Protein 7NAM (pdb70)

Solvent-accessible surface area: 14490 Å² total; per-residue (Å²): 115,39,10,76,0,0,2,0,3,2,114,6,0,51,30,4,51,5,80,83,8,191,112,142,13,86,98,31,3,34,76,10,95,6,0,0,0,0,9,4,0,59,84,81,5,13,0,0,0,0,0,4,54,69,71,3,0,28,57,3,69,51,120,128,144,130,69,76,63,69,88,18,5,70,50,2,86,22,0,7,5,4,3,1,0,36,16,4,77,11,0,0,0,0,1,14,108,54,49,85,0,5,0,0,34,15,86,12,44,57,85,49,17,14,16,143,112,137,14,53,36,0,3,17,14,12,5,10,3,70,47,2,43,0,0,0,0,2,23,12,162,94,25,13,0,3,49,0,0,0,24,24,40,65,60,133,83,26,10,99,71,106,16,109,41,0,2,0,12,8,3,3,48,158,82,88,34,0,1,0,0,0,3,99,68,44,10,0,13,19,0,47,29,72,11,74,91,62,79,57,6,13,170,29,110,8,70,7,0,6,6,7,1,5,13,85,70,50,0,4,2,0,0,11,57,56,61,0,0,18,1,1,42,7,103,81,12,120,54,94,126,87,8,25,48,136,8,46,11,1,0,25,1,40,1,18,14,75,135,28,6,58,153,38,118,37,44,5,42,183,100,60,6,40,10,59,39,0,1,0,1,4,24,102,165,80,78,39,70,5,9,3,26,77,81,54,134,66,88,188,94,25,72,53,6,126,158,108,35,53,6,3,48,6,64,124,58,7,74,17,202,128,70,99,61,10,68,109,86,14,82,25,18,152,77,21,20,11,74

Secondary structure (DSSP, 8-state):
---EEEEE-EEEEEEEETTSTTSPPEEEEEEEEEEEEEEEEGGGTEEEEEETTTTEEEEEETTSSS---EEEEE--S---EEEEETTTTEEEEEETTTTEEEEEETTS-S-EEEE-SS-SSEEEEEEETTTTEEEEEE-SSS-EEEEEETTS-S-EEEE-SS-S-EEEEEEETTTTEEEEEETTTTEEEEE-TTS-S-EEEE-S----EEEEEEETTEEEEEETTTTEEEEEETTT--S-EEEE---SS---EEEE-GGGS-----TTTTTGGG-SSEEEE-SSTTSEEEE-STTPPBPTTSS-B--/----SSSSTTTB-SSGGGSSTT--B-TTSBB-

Organism: Homo sapiens (NCBI:txid9606)

Foldseek 3Di:
DAFWKWFDQQQFIWTAGLVPQADDTDTLDGRGHGWFEWDAQVVQQKIWTDRQVQQFIWMFRRVDPDTDTGTQGHPQNGFQYWDAPNQLQKIWTAGQPQFFIWMDHVSNPQIATQDRPPAHAKHYKEDDQVQQKIKTWGQPPQTFIWMAGQNNHDIDTQDRPPAHAFAEWYADNVVQKIWTAGQVQAFIWIAHPSNPPIDTAGRHDQNGWHYWEDDDQKIWTAGQVQQFIWMAGNHRRPPIDTSHGPRNGIHYMYRDDVVSVDDDHRLCHPCNVLAPGRWGAGNDPVRTFHDGHYPWDDDPVRHYTDD/DQPDPDPPQLFFADAQVSHDPPWGQDPVRTID

InterPro domains:
  IPR000033 LDLR class B repeat [PF00058] (108-147)
  IPR000033 LDLR class B repeat [PF00058] (150-191)
  IPR000033 LDLR class B repeat [PF00058] (194-233)
  IPR000033 LDLR class B repeat [PF00058] (372-412)
  IPR000033 LDLR class B repeat [PF00058] (416-455)
  IPR000033 LDLR class B repeat [PF00058] (458-499)
  IPR000033 LDLR class B repeat [PF00058] (674-714)
  IPR000033 LDLR class B repeat [PF00058] (718-757)
  IPR000033 LDLR class B repeat [PF00058] (760-800)
  IPR000033 LDLR class B repeat [PF00058] (1069-1110)
  IPR000033 LDLR class B repeat [PF00058] (1114-1153)
  IPR000033 LDLR class B repeat [PS51120] (63-106)
  IPR000033 LDLR class B repeat [PS51120] (107-149)
  IPR000033 LDLR class B repeat [PS51120] (150-193)
  IPR000033 LDLR class B repeat [PS51120] (194-236)
  IPR000033 LDLR class B repeat [PS51120] (372-414)
  IPR000033 LDLR class B repeat [PS51120] (415-457)
  IPR000033 LDLR class B repeat [PS51120] (458-501)
  IPR000033 LDLR class B repeat [PS51120] (502-544)
  IPR000033 LDLR class B repeat [PS51120] (674-716)

Radius of gyration: 19.15 Å; Cα contacts (8 Å, |Δi|>4): 993; chains: 2; bounding box: 57×47×42 Å

GO terms:
  GO:0060070 canonical Wnt signaling pathway (P, IGI)
  GO:1990851 Wnt-Frizzled-LRP5/6 complex (C, IDA)
  GO:1990909 Wnt signalosome (C, IDA)
  GO:0016055 Wnt signaling pathway (P, IDA)
  GO:0060070 canonical Wnt signaling pathway (P, IDA)
  GO:0017147 Wnt-protein binding (F, TAS)
  GO:1990851 Wnt-Frizzled-LRP5/6 complex (C, TAS)
  GO:0060070 canonical Wnt signaling pathway (P, TAS)
  GO:1904948 midbrain dopaminergic neuron differentiation (P, TAS)
  GO:0005515 protein binding (F, IPI)
  GO:0017147 Wnt-protein binding (F, IPI)
  GO:1990851 Wnt-Frizzled-LRP5/6 complex (C, IPI)
  GO:0072659 protein localization to plasma membrane (P, IPI)
  GO:0005041 low-density lipoprotein particle receptor activity (F, IDA)
  GO:0005886 plasma membrane (C, IDA)
  GO:0042813 Wnt receptor activity (F, IDA)
  GO:0045121 membrane raft (C, EXP)
  GO:0042813 Wnt receptor activity (F, IMP)
  GO:0031901 early endosome membrane (C, TAS)
  GO:0005576 extracellular region (C, TAS)

Structure (mmCIF, N/CA/C/O backbone):
data_7NAM
#
_entry.id   7NAM
#
_cell.length_a   108.890
_cell.length_b   46.940
_cell.length_c   87.790
_cell.angle_alpha   90.000
_cell.angle_beta   124.340
_cell.angle_gamma   90.000
#
_symmetry.space_group_name_H-M   'C 1 2 1'
#
loop_
_entity.id
_entity.type
_entity.pdbx_description
1 polymer 'Low-density lipoprotein receptor-related protein 6'
2 polymer 'Trypsin inhibitor 2'
3 branched alpha-D-mannopyranose-(1-4)-2-acetamido-2-deoxy-beta-D-glucopyranose-(1-4)-[alpha-L-fucopyranose-(1-3)][alpha-L-fucopyranose-(1-6)]2-acetamido-2-deoxy-beta-D-glucopyranose
4 non-polymer 'SODIUM ION'
5 water water
#
loop_
_atom_site.group_PDB
_atom_site.id
_atom_site.type_symbol
_atom_site.label_atom_id
_atom_site.label_alt_id
_atom_site.label_comp_id
_atom_site.label_asym_id
_atom_site.label_entity_id
_atom_site.label_seq_id
_atom_site.pdbx_PDB_ins_code
_atom_site.Cartn_x
_atom_site.Cartn_y
_atom_site.Cartn_z
_atom_site.occupancy
_atom_site.B_iso_or_equiv
_atom_site.auth_seq_id
_atom_site.auth_comp_id
_atom_site.auth_asym_id
_atom_site.auth_atom_id
_atom_site.pdbx_PDB_model_num
ATOM 1 N N . SER A 1 2 ? 8.578 -11.905 1.348 1.00 61.20 19 SER A N 1
ATOM 2 C CA . SER A 1 2 ? 9.893 -12.211 1.912 1.00 55.61 19 SER A CA 1
ATOM 3 C C . SER A 1 2 ? 10.284 -11.262 3.034 1.00 51.64 19 SER A C 1
ATOM 4 O O . SER A 1 2 ? 11.431 -11.253 3.445 1.00 49.84 19 SER A O 1
ATOM 11 N N . ALA A 1 3 ? 9.340 -10.463 3.521 1.00 51.32 20 ALA A N 1
ATOM 12 C CA . ALA A 1 3 ? 9.598 -9.636 4.693 1.00 46.87 20 ALA A CA 1
ATOM 13 C C . ALA A 1 3 ? 9.960 -10.524 5.893 1.00 44.55 20 ALA A C 1
ATOM 14 O O . ALA A 1 3 ? 9.550 -11.684 5.964 1.00 46.46 20 ALA A O 1
ATOM 21 N N . PRO A 1 4 ? 10.726 -9.980 6.838 1.00 39.54 21 PRO A N 1
ATOM 22 C CA . PRO A 1 4 ? 11.254 -10.802 7.930 1.00 37.31 21 PRO A CA 1
ATOM 23 C C . PRO A 1 4 ? 10.404 -10.750 9.196 1.00 37.79 21 PRO A C 1
ATOM 24 O O . PRO A 1 4 ? 9.440 -9.985 9.250 1.00 39.33 21 PRO A O 1
ATOM 35 N N . LEU A 1 5 ? 10.757 -11.556 10.194 1.00 34.86 22 LEU A N 1
ATOM 36 C CA . LEU A 1 5 ? 10.313 -11.301 11.553 1.00 34.47 22 LEU A CA 1
ATOM 37 C C . LEU A 1 5 ? 11.069 -10.077 12.051 1.00 33.19 22 LEU A C 1
ATOM 38 O O . LEU A 1 5 ? 12.235 -9.903 11.710 1.00 32.64 22 LEU A O 1
ATOM 54 N N . LEU A 1 6 ? 10.419 -9.255 12.868 1.00 32.57 23 LEU A N 1
ATOM 55 C CA . LEU A 1 6 ? 11.063 -8.096 13.486 1.00 29.32 23 LEU A CA 1
ATOM 56 C C . LEU A 1 6 ? 11.085 -8.328 14.976 1.00 30.13 23 LEU A C 1
ATOM 57 O O . LEU A 1 6 ? 10.043 -8.580 15.586 1.00 32.30 23 LEU A O 1
ATOM 73 N N . LEU A 1 7 ? 12.287 -8.264 15.536 1.00 28.47 24 LEU A N 1
ATOM 74 C CA . LEU A 1 7 ? 12.540 -8.390 16.976 1.00 28.19 24 LEU A CA 1
ATOM 75 C C . LEU A 1 7 ? 12.663 -7.003 17.590 1.00 26.60 24 LEU A C 1
ATOM 76 O O . LEU A 1 7 ? 13.456 -6.187 17.110 1.00 25.22 24 LEU A O 1
ATOM 92 N N . TYR A 1 8 ? 11.884 -6.703 18.622 1.00 26.47 25 TYR A N 1
ATOM 93 C CA . TYR A 1 8 ? 11.992 -5.370 19.226 1.00 23.57 25 TYR A CA 1
ATOM 94 C C . TYR A 1 8 ? 11.821 -5.359 20.727 1.00 25.34 25 TYR A C 1
ATOM 95 O O . TYR A 1 8 ? 11.095 -6.158 21.310 1.00 25.83 25 TYR A O 1
ATOM 113 N N . ALA A 1 9 ? 12.515 -4.430 21.358 1.00 24.01 26 ALA A N 1
ATOM 114 C CA . ALA A 1 9 ? 12.355 -4.230 22.785 1.00 23.62 26 ALA A CA 1
ATOM 115 C C . ALA A 1 9 ? 11.180 -3.299 23.022 1.00 25.63 26 ALA A C 1
ATOM 116 O O . ALA A 1 9 ? 10.869 -2.438 22.182 1.00 24.25 26 ALA A O 1
ATOM 123 N N . ASN A 1 10 ? 10.540 -3.477 24.176 1.00 26.84 27 ASN A N 1
ATOM 124 C CA . ASN A 1 10 ? 9.266 -2.844 24.475 1.00 25.70 27 ASN A CA 1
ATOM 125 C C . ASN A 1 10 ? 9.164 -2.509 25.966 1.00 24.23 27 ASN A C 1
ATOM 126 O O . ASN A 1 10 ? 8.067 -2.490 26.535 1.00 26.82 27 ASN A O 1
ATOM 137 N N . ARG A 1 11 ? 10.331 -2.251 26.570 1.00 24.82 28 ARG A N 1
ATOM 138 C CA . ARG A 1 11 ? 10.505 -1.946 27.993 1.00 25.54 28 ARG A CA 1
ATOM 139 C C . ARG A 1 11 ? 10.093 -3.089 28.933 1.00 26.54 28 ARG A C 1
ATOM 140 O O . ARG A 1 11 ? 10.923 -3.555 29.720 1.00 26.87 28 ARG A O 1
ATOM 161 N N . ARG A 1 12 ? 8.844 -3.532 28.874 1.00 27.32 29 ARG A N 1
ATOM 162 C CA . ARG A 1 12 ? 8.345 -4.556 29.804 1.00 29.47 29 ARG A CA 1
ATOM 163 C C . ARG A 1 12 ? 8.568 -5.963 29.266 1.00 28.17 29 ARG A C 1
ATOM 164 O O . ARG A 1 12 ? 8.405 -6.945 29.995 1.00 28.76 29 ARG A O 1
ATOM 185 N N . ASP A 1 13 ? 8.917 -6.056 27.984 1.00 27.70 30 ASP A N 1
ATOM 186 C CA . ASP A 1 13 ? 9.140 -7.342 27.337 1.00 29.03 30 ASP A CA 1
ATOM 187 C C . ASP A 1 13 ? 9.888 -7.137 26.024 1.00 26.85 30 ASP A C 1
ATOM 188 O O . ASP A 1 13 ? 10.121 -6.004 25.602 1.00 25.22 30 ASP A O 1
ATOM 197 N N . LEU A 1 14 ? 10.282 -8.250 25.410 1.00 26.90 31 LEU A N 1
ATOM 198 C CA . LEU A 1 14 ? 10.780 -8.263 24.047 1.00 26.92 31 LEU A CA 1
ATOM 199 C C . LEU A 1 14 ? 9.726 -8.967 23.220 1.00 28.60 31 LEU A C 1
ATOM 200 O O . LEU A 1 14 ? 9.076 -9.906 23.709 1.00 30.83 31 LEU A O 1
ATOM 216 N N . ARG A 1 15 ? 9.581 -8.536 21.970 1.00 29.85 32 ARG A N 1
ATOM 217 C CA . ARG A 1 15 ? 8.542 -9.061 21.085 1.00 30.10 32 ARG A CA 1
ATOM 218 C C . ARG A 1 15 ? 9.091 -9.448 19.719 1.00 30.46 32 ARG A C 1
ATOM 219 O O . ARG A 1 15 ? 10.127 -8.931 19.266 1.00 30.64 32 ARG A O 1
ATOM 240 N N . LEU A 1 16 ? 8.350 -10.330 19.053 1.00 32.65 33 LEU A N 1
ATOM 241 C CA . LEU A 1 16 ? 8.593 -10.669 17.663 1.00 33.54 33 LEU A CA 1
ATOM 242 C C . LEU A 1 16 ? 7.307 -10.430 16.897 1.00 35.62 33 LEU A C 1
ATOM 243 O O . LEU A 1 16 ? 6.245 -10.884 17.323 1.00 36.95 33 LEU A O 1
ATOM 259 N N . VAL A 1 17 ? 7.403 -9.699 15.787 1.00 34.81 34 VAL A N 1
ATOM 260 C CA . VAL A 1 17 ? 6.268 -9.523 14.882 1.00 36.43 34 VAL A CA 1
ATOM 261 C C . VAL A 1 17 ? 6.620 -9.905 13.447 1.00 38.42 34 VAL A C 1
ATOM 262 O O . VAL A 1 17 ? 7.731 -9.672 12.976 1.00 38.77 34 VAL A O 1
ATOM 275 N N . ASP A 1 18 ? 5.644 -10.473 12.749 1.00 40.62 35 ASP A N 1
ATOM 276 C CA . ASP A 1 18 ? 5.821 -10.868 11.361 1.00 42.37 35 ASP A CA 1
ATOM 277 C C . ASP A 1 18 ? 5.491 -9.685 10.470 1.00 40.89 35 ASP A C 1
ATOM 278 O O . ASP A 1 18 ? 4.333 -9.275 10.362 1.00 45.35 35 ASP A O 1
ATOM 287 N N . ALA A 1 19 ? 6.509 -9.160 9.806 1.00 39.74 36 ALA A N 1
ATOM 288 C CA . ALA A 1 19 ? 6.344 -7.985 8.952 1.00 42.66 36 ALA A CA 1
ATOM 289 C C . ALA A 1 19 ? 5.392 -8.213 7.771 1.00 46.85 36 ALA A C 1
ATOM 290 O O . ALA A 1 19 ? 4.971 -7.249 7.134 1.00 48.43 36 ALA A O 1
ATOM 297 N N . THR A 1 20 ? 5.056 -9.472 7.480 1.00 49.50 37 THR A N 1
ATOM 298 C CA . THR A 1 20 ? 4.049 -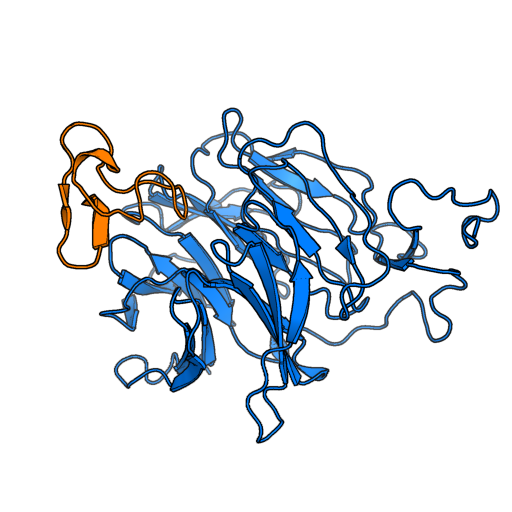9.788 6.458 1.00 54.76 37 THR A CA 1
ATOM 299 C C . THR A 1 20 ? 2.631 -9.858 7.036 1.00 60.20 37 THR A C 1
ATOM 300 O O . THR A 1 20 ? 1.654 -9.795 6.294 1.00 62.80 37 THR A O 1
ATOM 311 N N . ASN A 1 21 ? 2.529 -10.029 8.352 1.00 65.07 38 ASN A N 1
ATOM 312 C CA . ASN A 1 21 ? 1.243 -10.030 9.052 1.00 72.72 38 ASN A CA 1
ATOM 313 C C . ASN A 1 21 ? 1.302 -9.081 10.239 1.00 72.67 38 ASN A C 1
ATOM 314 O O . ASN A 1 21 ? 1.040 -9.474 11.375 1.00 72.54 38 ASN A O 1
ATOM 325 N N . GLY A 1 22 ? 1.653 -7.829 9.963 1.00 72.31 39 GLY A N 1
ATOM 326 C CA . GLY A 1 22 ? 1.908 -6.853 11.008 1.00 71.00 39 GLY A CA 1
ATOM 327 C C . GLY A 1 22 ? 0.683 -6.496 11.830 1.00 71.75 39 GLY A C 1
ATOM 328 O O . GLY A 1 22 ? 0.800 -6.069 12.981 1.00 65.06 39 GLY A O 1
ATOM 332 N N . LYS A 1 23 ? -0.495 -6.665 11.233 1.00 77.89 40 LYS A N 1
ATOM 333 C CA . LYS A 1 23 ? -1.753 -6.401 11.924 1.00 81.73 40 LYS A CA 1
ATOM 334 C C . LYS A 1 23 ? -1.979 -7.379 13.083 1.00 84.12 40 LYS A C 1
ATOM 335 O O . LYS A 1 23 ? -2.632 -7.038 14.070 1.00 85.89 40 LYS A O 1
ATOM 354 N N . GLU A 1 24 ? -1.435 -8.589 12.960 1.00 83.49 41 GLU A N 1
ATOM 355 C CA . GLU A 1 24 ? -1.622 -9.631 13.971 1.00 79.59 41 GLU A CA 1
ATOM 356 C C . GLU A 1 24 ? -0.830 -9.333 15.244 1.00 70.91 41 GLU A C 1
ATOM 357 O O . GLU A 1 24 ? 0.010 -8.432 15.269 1.00 65.78 41 GLU A O 1
ATOM 369 N N . ASN A 1 25 ? -1.099 -10.103 16.295 1.00 68.10 42 ASN A N 1
ATOM 370 C CA . ASN A 1 25 ? -0.469 -9.885 17.595 1.00 65.37 42 ASN A CA 1
ATOM 371 C C . ASN A 1 25 ? 0.996 -10.319 17.612 1.00 58.12 42 ASN A C 1
ATOM 372 O O . ASN A 1 25 ? 1.356 -11.380 17.091 1.00 58.54 42 ASN A O 1
ATOM 383 N N . ALA A 1 26 ? 1.838 -9.483 18.213 1.00 49.66 43 ALA A N 1
ATOM 384 C CA . ALA A 1 26 ? 3.238 -9.805 18.380 1.00 48.32 43 ALA A CA 1
ATOM 385 C C . ALA A 1 26 ? 3.388 -10.835 19.497 1.00 49.09 43 ALA A C 1
ATOM 386 O O . ALA A 1 26 ? 2.713 -10.744 20.520 1.00 52.04 43 ALA A O 1
ATOM 393 N N . THR A 1 27 ? 4.271 -11.810 19.303 1.00 46.80 44 THR A N 1
ATOM 394 C CA . THR A 1 27 ? 4.513 -12.827 20.316 1.00 46.07 44 THR A CA 1
ATOM 395 C C . THR A 1 27 ? 5.576 -12.348 21.304 1.00 41.62 44 THR A C 1
ATOM 396 O O . THR A 1 27 ? 6.545 -11.695 20.918 1.00 41.17 44 THR A O 1
ATOM 407 N N . ILE A 1 28 ? 5.387 -12.664 22.580 1.00 37.76 45 ILE A N 1
ATOM 408 C CA . ILE A 1 28 ? 6.367 -12.300 23.598 1.00 35.13 45 ILE A CA 1
ATOM 409 C C . ILE A 1 28 ? 7.501 -13.309 23.636 1.00 36.91 45 ILE A C 1
ATOM 410 O O . ILE A 1 28 ? 7.272 -14.502 23.793 1.00 38.45 45 ILE A O 1
ATOM 426 N N . VAL A 1 29 ? 8.723 -12.805 23.498 1.00 33.55 46 VAL A N 1
ATOM 427 C CA . VAL A 1 29 ? 9.930 -13.614 23.600 1.00 36.67 46 VAL A CA 1
ATOM 428 C C . VAL A 1 29 ? 10.320 -13.825 25.062 1.00 35.27 46 VAL A C 1
ATOM 429 O O . VAL A 1 29 ? 10.494 -14.968 25.505 1.00 37.92 46 VAL A O 1
ATOM 442 N N . VAL A 1 30 ? 10.487 -12.728 25.798 1.00 33.96 47 VAL A N 1
ATOM 443 C CA . VAL A 1 30 ? 10.635 -12.799 27.248 1.00 35.05 47 VAL A CA 1
ATOM 444 C C . VAL A 1 30 ? 9.862 -11.654 27.891 1.00 31.30 47 VAL A C 1
ATOM 445 O O . VAL A 1 30 ? 9.767 -10.575 27.317 1.00 30.72 47 VAL A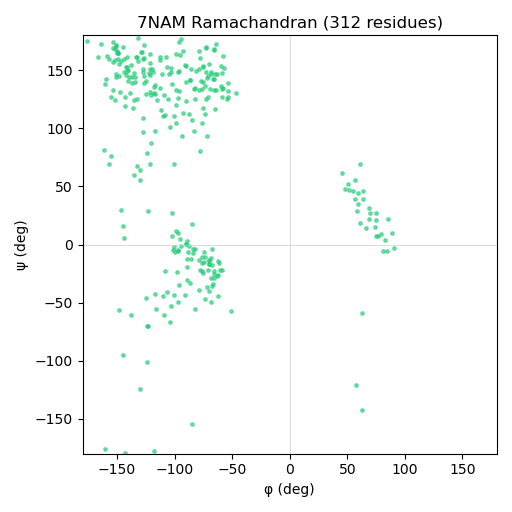 O 1
ATOM 458 N N . GLY A 1 31 ? 9.271 -11.925 29.060 1.00 30.96 48 GLY A N 1
ATOM 459 C CA . GLY A 1 31 ? 8.520 -10.923 29.804 1.00 29.79 48 GLY A CA 1
ATOM 460 C C . GLY A 1 31 ? 9.079 -10.600 31.176 1.00 33.04 48 GLY A C 1
ATOM 461 O O . GLY A 1 31 ? 10.105 -11.132 31.571 1.00 34.19 48 GLY A O 1
ATOM 465 N N . GLY A 1 32 ? 8.390 -9.723 31.899 1.00 35.59 49 GLY A N 1
ATOM 466 C CA . GLY A 1 32 ? 8.768 -9.375 33.255 1.00 37.31 49 GLY A CA 1
ATOM 467 C C . GLY A 1 32 ? 9.978 -8.473 33.334 1.00 35.69 49 GLY A C 1
ATOM 468 O O . GLY A 1 32 ? 10.695 -8.498 34.335 1.00 35.17 49 GLY A O 1
ATOM 472 N N . LEU A 1 33 ? 10.197 -7.676 32.286 1.00 33.34 50 LEU A N 1
ATOM 473 C CA . LEU A 1 33 ? 11.314 -6.743 32.224 1.00 31.94 50 LEU A CA 1
ATOM 474 C C . LEU A 1 33 ? 10.867 -5.366 32.738 1.00 29.13 50 LEU A C 1
ATOM 475 O O . LEU A 1 33 ? 9.674 -5.127 32.888 1.00 30.50 50 LEU A O 1
ATOM 491 N N . GLU A 1 34 ? 11.815 -4.468 33.013 1.00 27.22 51 GLU A N 1
ATOM 492 C CA . GLU A 1 34 ? 11.454 -3.148 33.527 1.00 27.64 51 GLU A CA 1
ATOM 493 C C . GLU A 1 34 ? 11.576 -2.089 32.453 1.00 25.25 51 GLU A C 1
ATOM 494 O O . GLU A 1 34 ? 10.558 -1.526 32.035 1.00 27.55 51 GLU A O 1
ATOM 506 N N . ASP A 1 35 ? 12.797 -1.826 31.999 1.00 24.33 52 ASP A N 1
ATOM 507 C CA . ASP A 1 35 ? 13.006 -0.896 30.889 1.00 25.62 52 ASP A CA 1
ATOM 508 C C . ASP A 1 35 ? 14.001 -1.454 29.867 1.00 22.25 52 ASP A C 1
ATOM 509 O O . ASP A 1 35 ? 15.049 -0.873 29.588 1.00 21.89 52 ASP A O 1
ATOM 518 N N . ALA A 1 36 ? 13.640 -2.603 29.310 1.00 21.81 53 ALA A N 1
ATOM 519 C CA . ALA A 1 36 ? 14.326 -3.161 28.162 1.00 21.10 53 ALA A CA 1
ATOM 520 C C . ALA A 1 36 ? 14.376 -2.139 27.032 1.00 19.61 53 ALA A C 1
ATOM 521 O O . ALA A 1 36 ? 13.329 -1.640 26.578 1.00 23.82 53 ALA A O 1
ATOM 528 N N . ALA A 1 37 ? 15.575 -1.861 26.560 1.00 21.06 54 ALA A N 1
ATOM 529 C CA . ALA A 1 37 ? 15.824 -0.788 25.604 1.00 22.33 54 ALA A CA 1
ATOM 530 C C . ALA A 1 37 ? 16.523 -1.314 24.332 1.00 24.36 54 ALA A C 1
ATOM 531 O O . ALA A 1 37 ? 15.926 -1.322 23.228 1.00 24.82 54 ALA A O 1
ATOM 538 N N . ALA A 1 38 ? 17.785 -1.705 24.483 1.00 21.29 55 ALA A N 1
ATOM 539 C CA . ALA A 1 38 ? 18.604 -2.270 23.404 1.00 21.28 55 ALA A CA 1
ATOM 540 C C . ALA A 1 38 ? 18.291 -3.745 23.225 1.00 23.03 55 ALA A C 1
ATOM 541 O O . ALA A 1 38 ? 17.919 -4.430 24.188 1.00 20.73 55 ALA A O 1
ATOM 548 N N . VAL A 1 39 ? 18.426 -4.240 21.991 1.00 22.00 56 VAL A N 1
ATOM 549 C CA . VAL A 1 39 ? 18.238 -5.658 21.718 1.00 19.82 56 VAL A CA 1
ATOM 550 C C . VAL A 1 39 ? 19.103 -6.056 20.531 1.00 20.06 56 VAL A C 1
ATOM 551 O O . VAL A 1 39 ? 19.318 -5.264 19.601 1.00 21.09 56 VAL A O 1
ATOM 564 N N . ASP A 1 40 ? 19.598 -7.295 20.556 1.00 22.01 57 ASP A N 1
ATOM 565 C CA . ASP A 1 40 ? 20.294 -7.850 19.403 1.00 20.81 57 ASP A CA 1
ATOM 566 C C . ASP A 1 40 ? 20.291 -9.356 19.565 1.00 22.16 57 ASP A C 1
ATOM 567 O O . ASP A 1 40 ? 19.659 -9.878 20.489 1.00 22.48 57 ASP A O 1
ATOM 576 N N . PHE A 1 41 ? 20.946 -10.061 18.656 1.00 23.09 58 PHE A N 1
ATOM 577 C CA . PHE A 1 41 ? 20.899 -11.511 18.665 1.00 23.65 58 PHE A CA 1
ATOM 578 C C . PHE A 1 41 ? 22.184 -12.113 18.109 1.00 24.14 58 PHE A C 1
ATOM 579 O O . PHE A 1 41 ? 22.97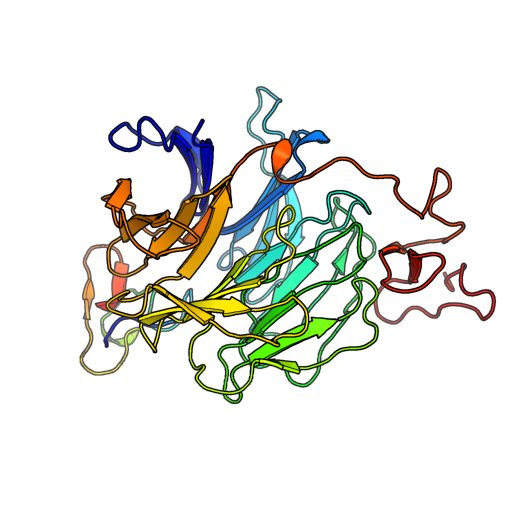7 -11.423 17.478 1.00 24.58 58 PHE A O 1
ATOM 596 N N . VAL A 1 42 ? 22.378 -13.409 18.356 1.00 25.75 59 VAL A N 1
ATOM 597 C CA . VAL A 1 42 ? 23.375 -14.202 17.645 1.00 25.01 59 VAL A CA 1
ATOM 598 C C . VAL A 1 42 ? 22.631 -15.396 17.110 1.00 26.32 59 VAL A C 1
ATOM 599 O O . VAL A 1 42 ? 22.411 -16.385 17.818 1.00 26.63 59 VAL A O 1
ATOM 612 N N . PHE A 1 43 ? 22.223 -15.308 15.847 1.00 26.23 60 PHE A N 1
ATOM 613 C CA . PHE A 1 43 ? 21.243 -16.252 15.357 1.00 26.45 60 PHE A CA 1
ATOM 614 C C . PHE A 1 43 ? 21.741 -17.695 15.393 1.00 29.29 60 PHE A C 1
ATOM 615 O O . PHE A 1 43 ? 21.009 -18.595 15.816 1.00 32.15 60 PHE A O 1
ATOM 632 N N . SER A 1 44 ? 22.982 -17.921 14.964 1.00 32.40 61 SER A N 1
ATOM 633 C CA . SER A 1 44 ? 23.525 -19.275 14.867 1.00 34.18 61 SER A CA 1
ATOM 634 C C . SER A 1 44 ? 23.777 -19.906 16.232 1.00 34.49 61 SER A C 1
ATOM 635 O O . SER A 1 44 ? 23.930 -21.119 16.314 1.00 35.54 61 SER A O 1
ATOM 643 N N . HIS A 1 45 ? 23.818 -19.082 17.285 1.00 31.83 62 HIS A N 1
ATOM 644 C CA . HIS A 1 45 ? 23.978 -19.569 18.669 1.00 34.30 62 HIS A CA 1
ATOM 645 C C . HIS A 1 45 ? 22.635 -19.682 19.382 1.00 31.94 62 HIS A C 1
ATOM 646 O O . HIS A 1 45 ? 22.558 -20.136 20.543 1.00 31.13 62 HIS A O 1
ATOM 660 N N . GLY A 1 46 ? 21.578 -19.247 18.703 1.00 30.94 63 GLY A N 1
ATOM 661 C CA . GLY A 1 46 ? 20.256 -19.239 19.294 1.00 28.92 63 GLY A CA 1
ATOM 662 C C . GLY A 1 46 ? 20.149 -18.313 20.495 1.00 28.74 63 GLY A C 1
ATOM 663 O O . GLY A 1 46 ? 19.486 -18.646 21.467 1.00 28.96 63 GLY A O 1
ATOM 667 N N . LEU A 1 47 ? 20.793 -17.155 20.420 1.00 25.61 64 LEU A N 1
ATOM 668 C CA . LEU A 1 47 ? 20.792 -16.199 21.521 1.00 24.23 64 LEU A CA 1
ATOM 669 C C . LEU A 1 47 ? 20.141 -14.868 21.167 1.00 26.30 64 LEU A C 1
ATOM 670 O O . LEU A 1 47 ? 20.346 -14.355 20.057 1.00 27.48 64 LEU A O 1
ATOM 686 N N . ILE A 1 48 ? 19.332 -14.345 22.095 1.00 27.45 65 ILE A N 1
ATOM 687 C CA . ILE A 1 48 ? 18.865 -12.952 22.063 1.00 24.27 65 ILE A CA 1
ATOM 688 C C . ILE A 1 48 ? 19.389 -12.227 23.300 1.00 25.57 65 ILE A C 1
ATOM 689 O O . ILE A 1 48 ? 19.271 -12.752 24.411 1.00 26.25 65 ILE A O 1
ATOM 705 N N . TYR A 1 49 ? 20.000 -11.070 23.068 1.00 22.84 66 TYR A N 1
ATOM 706 C CA . TYR A 1 49 ? 20.508 -10.177 24.115 1.00 22.66 66 TYR A CA 1
ATOM 707 C C . TYR A 1 49 ? 19.628 -8.924 24.285 1.00 23.26 66 TYR A C 1
ATOM 708 O O . TYR A 1 49 ? 18.995 -8.452 23.325 1.00 23.43 66 TYR A O 1
ATOM 726 N N . TRP A 1 50 ? 19.602 -8.329 25.476 1.00 24.18 67 TRP A N 1
ATOM 727 C CA . TRP A 1 50 ? 18.916 -7.042 25.629 1.00 23.03 67 TRP A CA 1
ATOM 728 C C . TRP A 1 50 ? 19.517 -6.280 26.766 1.00 22.14 67 TRP A C 1
ATOM 729 O O . TRP A 1 50 ? 20.131 -6.899 27.659 1.00 22.33 67 TRP A O 1
ATOM 750 N N . SER A 1 51 ? 19.348 -4.963 26.725 1.00 19.95 68 SER A N 1
ATOM 751 C CA . SER A 1 51 ? 19.713 -4.138 27.877 1.00 19.90 68 SER A CA 1
ATOM 752 C C . SER A 1 51 ? 18.428 -3.759 28.595 1.00 21.02 68 SER A C 1
ATOM 753 O O . SER A 1 51 ? 17.355 -3.618 27.996 1.00 21.75 68 SER A O 1
ATOM 761 N N . ASP A 1 52 ? 18.543 -3.605 29.900 1.00 20.48 69 ASP A N 1
ATOM 762 C CA . ASP A 1 52 ? 17.447 -3.105 30.708 1.00 20.98 69 ASP A CA 1
ATOM 763 C C . ASP A 1 52 ? 18.032 -1.954 31.495 1.00 22.92 69 ASP A C 1
ATOM 764 O O . ASP A 1 52 ? 18.849 -2.180 32.377 1.00 20.77 69 ASP A O 1
ATOM 773 N N . VAL A 1 53 ? 17.659 -0.717 31.169 1.00 21.30 70 VAL A N 1
ATOM 774 C CA . VAL A 1 53 ? 18.373 0.413 31.746 1.00 20.93 70 VAL A CA 1
ATOM 775 C C . VAL A 1 53 ? 17.983 0.672 33.198 1.00 23.28 70 VAL A C 1
ATOM 776 O O . VAL A 1 53 ? 18.745 1.322 33.926 1.00 27.15 70 VAL A O 1
ATOM 789 N N . SER A 1 54 ? 16.877 0.101 33.650 1.00 22.29 71 SER A N 1
ATOM 790 C CA . SER A 1 54 ? 16.434 0.234 35.048 1.00 24.42 71 SER A CA 1
ATOM 791 C C . SER A 1 54 ? 17.084 -0.838 35.914 1.00 25.78 71 SER A C 1
ATOM 792 O O . SER A 1 54 ? 17.413 -0.577 37.090 1.00 25.46 71 SER A O 1
ATOM 800 N N . GLU A 1 55 ? 17.325 -2.012 35.333 1.00 23.05 72 GLU A N 1
ATOM 801 C CA . GLU A 1 55 ? 18.014 -3.103 36.056 1.00 23.10 72 GLU A CA 1
ATOM 802 C C . GLU A 1 55 ? 19.520 -3.009 35.850 1.00 23.84 72 GLU A C 1
ATOM 803 O O . GLU A 1 55 ? 20.288 -3.808 36.409 1.00 22.54 72 GLU A O 1
ATOM 815 N N . GLU A 1 56 ? 19.945 -2.000 35.086 1.00 21.96 73 GLU A N 1
ATOM 816 C CA . GLU A 1 56 ? 21.355 -1.667 34.904 1.00 21.46 73 GLU A CA 1
ATOM 817 C C . GLU A 1 56 ? 22.137 -2.891 34.416 1.00 21.48 73 GLU A C 1
ATOM 818 O O . GLU A 1 56 ? 23.220 -3.197 34.914 1.00 21.61 73 GLU A O 1
ATOM 830 N N . ALA A 1 57 ? 21.580 -3.596 33.427 1.00 21.00 74 ALA A N 1
ATOM 831 C CA . ALA A 1 57 ? 22.170 -4.860 33.003 1.00 20.49 74 ALA A CA 1
ATOM 832 C C . ALA A 1 57 ? 21.955 -5.150 31.544 1.00 21.40 74 ALA A C 1
ATOM 833 O O . ALA A 1 57 ? 21.073 -4.560 30.912 1.00 20.98 74 ALA A O 1
ATOM 840 N N . ILE A 1 58 ? 22.797 -6.027 31.020 1.00 20.33 75 ILE A N 1
ATOM 841 C CA . ILE A 1 58 ? 22.550 -6.718 29.762 1.00 20.67 75 ILE A CA 1
ATOM 842 C C . ILE A 1 58 ? 22.345 -8.186 30.099 1.00 21.16 75 ILE A C 1
ATOM 843 O O . ILE A 1 58 ? 23.111 -8.778 30.885 1.00 22.16 75 ILE A O 1
ATOM 859 N N . LYS A 1 59 ? 21.308 -8.765 29.492 1.00 21.06 76 LYS A N 1
ATOM 860 C CA . LYS A 1 59 ? 20.913 -10.146 29.751 1.00 21.08 76 LYS A CA 1
ATOM 861 C C . LYS A 1 59 ? 20.760 -10.893 28.447 1.00 21.09 76 LYS A C 1
ATOM 862 O O . LYS A 1 59 ? 20.721 -10.281 27.381 1.00 24.16 76 LYS A O 1
ATOM 880 N N . ARG A 1 60 ? 20.693 -12.212 28.544 1.00 22.14 77 ARG A N 1
ATOM 881 C CA . ARG A 1 60 ? 20.431 -13.026 27.357 1.00 25.51 77 ARG A CA 1
ATOM 882 C C . ARG A 1 60 ? 19.511 -14.202 27.627 1.00 29.07 77 ARG A C 1
ATOM 883 O O . ARG A 1 60 ? 19.316 -14.637 28.766 1.00 28.77 77 ARG A O 1
ATOM 904 N N . THR A 1 61 ? 18.949 -14.719 26.540 1.00 29.11 78 THR A N 1
ATOM 905 C CA . THR A 1 61 ? 18.060 -15.861 26.577 1.00 29.21 78 THR A CA 1
ATOM 906 C C . THR A 1 61 ? 18.339 -16.753 25.357 1.00 30.22 78 THR A C 1
ATOM 907 O O . THR A 1 61 ? 18.824 -16.269 24.320 1.00 29.03 78 THR A O 1
ATOM 918 N N . GLU A 1 62 ? 18.061 -18.044 25.513 1.00 30.97 79 GLU A N 1
ATOM 919 C CA . GLU A 1 62 ? 18.262 -19.036 24.464 1.00 30.72 79 GLU A CA 1
ATOM 920 C C . GLU A 1 62 ? 16.937 -19.306 23.765 1.00 32.75 79 GLU A C 1
ATOM 921 O O . GLU A 1 62 ? 16.078 -20.004 24.300 1.00 34.30 79 GLU A O 1
ATOM 933 N N . PHE A 1 63 ? 16.768 -18.764 22.563 1.00 30.23 80 PHE A N 1
ATOM 934 C CA . PHE A 1 63 ? 15.439 -18.750 21.952 1.00 33.15 80 PHE A CA 1
ATOM 935 C C . PHE A 1 63 ? 15.073 -20.032 21.215 1.00 36.63 80 PHE A C 1
ATOM 936 O O . PHE A 1 63 ? 13.930 -20.179 20.780 1.00 38.03 80 PHE A O 1
ATOM 953 N N . ASN A 1 64 ? 16.002 -20.981 21.129 1.00 35.95 81 ASN A N 1
ATOM 954 C CA . ASN A 1 64 ? 15.691 -22.288 20.553 1.00 36.67 81 ASN A CA 1
ATOM 955 C C . ASN A 1 64 ? 15.449 -23.340 21.634 1.00 41.08 81 ASN A C 1
ATOM 956 O O . ASN A 1 64 ? 15.156 -24.500 21.328 1.00 43.73 81 ASN A O 1
ATOM 965 N N . LYS A 1 65 ? 15.596 -22.944 22.897 1.00 40.51 82 LYS A N 1
ATOM 966 C CA . LYS A 1 65 ? 15.266 -23.845 24.005 1.00 43.07 82 LYS A CA 1
ATOM 967 C C . LYS A 1 65 ? 13.808 -23.637 24.406 1.00 44.65 82 LYS A C 1
ATOM 968 O O . LYS A 1 65 ? 13.245 -22.555 24.201 1.00 42.97 82 LYS A O 1
ATOM 987 N N . THR A 1 66 ? 13.204 -24.669 24.988 1.00 52.34 83 THR A N 1
ATOM 988 C CA . THR A 1 66 ? 11.839 -24.571 25.490 1.00 56.66 83 THR A CA 1
ATOM 989 C C . THR A 1 66 ? 11.766 -23.644 26.700 1.00 57.89 83 THR A C 1
ATOM 990 O O . THR A 1 66 ? 10.914 -22.755 26.764 1.00 54.93 83 THR A O 1
ATOM 1001 N N . GLU A 1 67 ? 12.658 -23.863 27.662 1.00 63.51 84 GLU A N 1
ATOM 1002 C CA . GLU A 1 67 ? 12.729 -23.013 28.844 1.00 69.06 84 GLU A CA 1
ATOM 1003 C C . GLU A 1 67 ? 13.118 -21.599 28.434 1.00 73.15 84 GLU A C 1
ATOM 1004 O O . GLU A 1 67 ? 14.050 -21.404 27.654 1.00 74.59 84 GLU A O 1
ATOM 1016 N N . SER A 1 68 ? 12.392 -20.619 28.958 1.00 76.09 85 SER A N 1
ATOM 1017 C CA . SER A 1 68 ? 12.590 -19.222 28.597 1.00 77.26 85 SER A CA 1
ATOM 1018 C C . SER A 1 68 ? 13.395 -18.477 29.659 1.00 75.62 85 SER A C 1
ATOM 1019 O O . SER A 1 68 ? 12.871 -17.599 30.343 1.00 77.92 85 SER A O 1
ATOM 1027 N N . VAL A 1 69 ? 14.678 -18.812 29.772 1.00 69.13 86 VAL A N 1
ATOM 1028 C CA . VAL A 1 69 ? 15.514 -18.336 30.873 1.00 59.80 86 VAL A CA 1
ATOM 1029 C C . VAL A 1 69 ? 16.233 -17.008 30.591 1.00 53.45 86 VAL A C 1
ATOM 1030 O O . VAL A 1 69 ? 16.736 -16.787 29.490 1.00 52.62 86 VAL A O 1
ATOM 1043 N N . GLN A 1 70 ? 16.279 -16.144 31.606 1.00 44.37 87 GLN A N 1
ATOM 1044 C CA . GLN A 1 70 ? 16.951 -14.846 31.521 1.00 39.96 87 GLN A CA 1
ATOM 1045 C C . GLN A 1 70 ? 18.221 -14.864 32.357 1.00 39.92 87 GLN A C 1
ATOM 1046 O O . GLN A 1 70 ? 18.149 -14.955 33.579 1.00 44.14 87 GLN A O 1
ATOM 1060 N N . ASN A 1 71 ? 19.377 -14.815 31.699 1.00 33.55 88 ASN A N 1
ATOM 1061 C CA . ASN A 1 71 ? 20.672 -14.852 32.386 1.00 34.03 88 ASN A CA 1
ATOM 1062 C C . ASN A 1 71 ? 21.373 -13.502 32.321 1.00 28.81 88 ASN A C 1
ATOM 1063 O O . ASN A 1 71 ? 21.492 -12.922 31.251 1.00 26.29 88 ASN A O 1
ATOM 1074 N N . VAL A 1 72 ? 21.815 -12.984 33.463 1.00 28.62 89 VAL A N 1
ATOM 1075 C CA . VAL A 1 72 ? 22.567 -11.731 33.492 1.00 27.28 89 VAL A CA 1
ATOM 1076 C C . VAL A 1 72 ? 23.976 -11.934 32.952 1.00 27.05 89 VAL A C 1
ATOM 1077 O O . VAL A 1 72 ? 24.729 -12.789 33.452 1.00 29.97 89 VAL A O 1
ATOM 1090 N N . VAL A 1 73 ? 24.339 -11.136 31.953 1.00 25.57 90 VAL A N 1
ATOM 1091 C CA . VAL A 1 73 ? 25.645 -11.241 31.310 1.00 29.05 90 VAL A CA 1
ATOM 1092 C C . VAL A 1 73 ? 26.609 -10.169 31.831 1.00 26.01 90 VAL A C 1
ATOM 1093 O O . VAL A 1 73 ? 27.785 -10.450 32.139 1.00 26.97 90 VAL A O 1
ATOM 1106 N N . VAL A 1 74 ? 26.068 -8.956 31.949 1.00 23.49 91 VAL A N 1
ATOM 1107 C CA . VAL A 1 74 ? 26.786 -7.757 32.378 1.00 23.11 91 VAL A CA 1
ATOM 1108 C C . VAL A 1 74 ? 25.892 -6.967 33.329 1.00 22.03 91 VAL A C 1
ATOM 1109 O O . VAL A 1 74 ? 24.718 -6.701 33.018 1.00 22.87 91 VAL A O 1
ATOM 1122 N N . SER A 1 75 ? 26.439 -6.586 34.486 1.00 25.22 92 SER A N 1
ATOM 1123 C CA . SER A 1 75 ? 25.693 -5.816 35.468 1.00 25.22 92 SER A CA 1
ATOM 1124 C C . SER A 1 75 ? 26.461 -4.548 35.844 1.00 24.54 92 SER A C 1
ATOM 1125 O O . SER A 1 75 ? 27.597 -4.334 35.403 1.00 27.30 92 SER A O 1
ATOM 1133 N N . GLY A 1 76 ? 25.802 -3.691 36.604 1.00 22.98 93 GLY A N 1
ATOM 1134 C CA . GLY A 1 76 ? 26.366 -2.397 36.966 1.00 24.35 93 GLY A CA 1
ATOM 1135 C C . GLY A 1 76 ? 26.496 -1.391 35.839 1.00 24.37 93 GLY A C 1
ATOM 1136 O O . GLY A 1 76 ? 27.332 -0.498 35.887 1.00 26.53 93 GLY A O 1
ATOM 1140 N N . LEU A 1 77 ? 25.643 -1.498 34.820 1.00 21.94 94 LEU A N 1
ATOM 1141 C CA . LEU A 1 77 ? 25.648 -0.544 33.719 1.00 22.37 94 LEU A CA 1
ATOM 1142 C C . LEU A 1 77 ? 24.666 0.572 33.987 1.00 25.14 94 LEU A C 1
ATOM 1143 O O . LEU A 1 77 ? 23.478 0.333 34.063 1.00 24.77 94 LEU A O 1
ATOM 1159 N N . LEU A 1 78 ? 25.160 1.790 34.179 1.00 24.25 95 LEU A N 1
ATOM 1160 C CA . LEU A 1 78 ? 24.303 2.870 34.647 1.00 22.41 95 LEU A CA 1
ATOM 1161 C C . LEU A 1 78 ? 23.244 3.313 33.632 1.00 22.75 95 LEU A C 1
ATOM 1162 O O . LEU A 1 78 ? 22.118 3.626 34.032 1.00 26.03 95 LEU A O 1
ATOM 1178 N N . SER A 1 79 ? 23.568 3.303 32.336 1.00 23.44 96 SER A N 1
ATOM 1179 C CA . SER A 1 79 ? 22.576 3.610 31.287 1.00 21.91 96 SER A CA 1
ATOM 1180 C C . SER A 1 79 ? 22.973 2.959 29.967 1.00 20.97 96 SER A C 1
ATOM 1181 O O . SER A 1 79 ? 23.478 3.635 29.054 1.00 20.20 96 SER A O 1
ATOM 1189 N N . PRO A 1 80 ? 22.772 1.645 29.851 1.00 21.25 97 PRO A N 1
ATOM 1190 C CA . PRO A 1 80 ? 23.157 0.917 28.633 1.00 20.44 97 PRO A CA 1
ATOM 1191 C C . PRO A 1 80 ? 22.148 1.111 27.477 1.00 21.46 97 PRO A C 1
ATOM 1192 O O . PRO A 1 80 ? 21.295 0.256 27.224 1.00 22.31 97 PRO A O 1
ATOM 1203 N N . ASP A 1 81 ? 22.265 2.242 26.797 1.00 21.02 98 ASP A N 1
ATOM 1204 C CA . ASP A 1 81 ? 21.262 2.657 25.835 1.00 22.05 98 ASP A CA 1
ATOM 1205 C C . ASP A 1 81 ? 21.325 1.880 24.524 1.00 23.22 98 ASP A C 1
ATOM 1206 O O . ASP A 1 81 ? 20.327 1.806 23.823 1.00 24.06 98 ASP A O 1
ATOM 1215 N N . GLY A 1 82 ? 22.483 1.336 24.187 1.00 18.97 99 GLY A N 1
ATOM 1216 C CA . GLY A 1 82 ? 22.667 0.587 22.954 1.00 20.71 99 GLY A CA 1
ATOM 1217 C C . GLY A 1 82 ? 23.561 -0.624 23.129 1.00 20.31 99 GLY A C 1
ATOM 1218 O O . GLY A 1 82 ? 24.477 -0.640 23.969 1.00 21.10 99 GLY A O 1
ATOM 1222 N N . LEU A 1 83 ? 23.304 -1.669 22.335 1.00 19.72 100 LEU A N 1
ATOM 1223 C CA . LEU A 1 83 ? 24.210 -2.801 22.262 1.00 22.13 100 LEU A CA 1
ATOM 1224 C C . LEU A 1 83 ? 24.183 -3.428 20.886 1.00 23.67 100 LEU A C 1
ATOM 1225 O O . LEU A 1 83 ? 23.226 -3.256 20.115 1.00 24.31 100 LEU A O 1
ATOM 1241 N N . ALA A 1 84 ? 25.282 -4.094 20.575 1.00 20.24 101 ALA A N 1
ATOM 1242 C CA . ALA A 1 84 ? 25.429 -4.879 19.341 1.00 20.73 101 ALA A CA 1
ATOM 1243 C C . ALA A 1 84 ? 26.187 -6.177 19.612 1.00 20.39 101 ALA A C 1
ATOM 1244 O O . ALA A 1 84 ? 27.167 -6.193 20.370 1.00 22.22 101 ALA A O 1
ATOM 1251 N N . CYS A 1 85 ? 25.735 -7.257 18.956 1.00 20.11 102 CYS A N 1
ATOM 1252 C CA . CYS A 1 85 ? 26.357 -8.570 19.023 1.00 23.23 102 CYS A CA 1
ATOM 1253 C C . CYS A 1 85 ? 27.250 -8.809 17.823 1.00 24.72 102 CYS A C 1
ATOM 1254 O O . CYS A 1 85 ? 26.797 -8.762 16.654 1.00 24.72 102 CYS A O 1
ATOM 1262 N N . ASP A 1 86 ? 28.526 -9.036 18.103 1.00 22.77 103 ASP A N 1
ATOM 1263 C CA . ASP A 1 86 ? 29.467 -9.443 17.073 1.00 24.35 103 ASP A CA 1
ATOM 1264 C C . ASP A 1 86 ? 29.323 -10.950 16.898 1.00 24.48 103 ASP A C 1
ATOM 1265 O O . ASP A 1 86 ? 29.871 -11.743 17.686 1.00 24.16 103 ASP A O 1
ATOM 1274 N N . TRP A 1 87 ? 28.541 -11.336 15.891 1.00 24.28 104 TRP A N 1
ATOM 1275 C CA . TRP A 1 87 ? 28.233 -12.744 15.623 1.00 24.65 104 TRP A CA 1
ATOM 1276 C C . TRP A 1 87 ? 29.398 -13.518 15.006 1.00 27.10 104 TRP A C 1
ATOM 1277 O O . TRP A 1 87 ? 29.314 -14.734 14.864 1.00 28.70 104 TRP A O 1
ATOM 1298 N N . LEU A 1 88 ? 30.479 -12.825 14.663 1.00 26.49 105 LEU A N 1
ATOM 1299 C CA . LEU A 1 88 ? 31.626 -13.444 14.007 1.00 27.93 105 LEU A CA 1
ATOM 1300 C C . LEU A 1 88 ? 32.756 -13.642 15.014 1.00 29.79 105 LEU A C 1
ATOM 1301 O O . LEU A 1 88 ? 33.216 -14.751 15.187 1.00 31.10 105 LEU A O 1
ATOM 1317 N N . GLY A 1 89 ? 33.155 -12.589 15.722 1.00 26.99 106 GLY A N 1
ATOM 1318 C CA . GLY A 1 89 ? 34.202 -12.723 16.719 1.00 29.74 106 GLY A CA 1
ATOM 1319 C C . GLY A 1 89 ? 33.674 -13.204 18.056 1.00 27.85 106 GLY A C 1
ATOM 1320 O O . GLY A 1 89 ? 34.454 -13.492 18.961 1.00 26.73 106 GLY A O 1
ATOM 1324 N N . GLU A 1 90 ? 32.352 -13.284 18.185 1.00 27.09 107 GLU A N 1
ATOM 1325 C CA . GLU A 1 90 ? 31.677 -13.705 19.418 1.00 27.11 107 GLU A CA 1
ATOM 1326 C C . GLU A 1 90 ? 32.006 -12.750 20.554 1.00 26.42 107 GLU A C 1
ATOM 1327 O O . GLU A 1 90 ? 32.709 -13.085 21.513 1.00 25.56 107 GLU A O 1
ATOM 1339 N N . LYS A 1 91 ? 31.475 -11.547 20.408 1.00 22.86 108 LYS A N 1
ATOM 1340 C CA . LYS A 1 91 ? 31.676 -10.465 21.363 1.00 23.29 108 LYS A CA 1
ATOM 1341 C C . LYS A 1 91 ? 30.407 -9.639 21.559 1.00 23.24 108 LYS A C 1
ATOM 1342 O O . LYS A 1 91 ? 29.527 -9.589 20.684 1.00 21.54 108 LYS A O 1
ATOM 1361 N N A LEU A 1 92 ? 30.334 -8.939 22.687 0.68 22.24 109 LEU A N 1
ATOM 1362 N N B LEU A 1 92 ? 30.300 -9.011 22.730 0.32 22.21 109 LEU A N 1
ATOM 1363 C CA A LEU A 1 92 ? 29.205 -8.092 23.001 0.68 20.57 109 LEU A CA 1
ATOM 1364 C CA B LEU A 1 92 ? 29.252 -8.040 23.002 0.32 20.84 109 LEU A CA 1
ATOM 1365 C C A LEU A 1 92 ? 29.706 -6.650 23.154 0.68 20.05 109 LEU A C 1
ATOM 1366 C C B LEU A 1 92 ? 29.855 -6.660 22.985 0.32 20.33 109 LEU A C 1
ATOM 1367 O O A LEU A 1 92 ? 30.612 -6.405 23.939 0.68 20.06 109 LEU A O 1
ATOM 1368 O O B LEU A 1 92 ? 30.935 -6.461 23.518 0.32 19.78 109 LEU A O 1
ATOM 1399 N N . TYR A 1 93 ? 29.150 -5.719 22.373 1.00 19.62 110 TYR A N 1
ATOM 1400 C CA . TYR A 1 93 ? 29.520 -4.284 22.422 1.00 17.81 110 TYR A CA 1
ATOM 1401 C C . TYR A 1 93 ? 28.349 -3.471 22.973 1.00 18.55 110 TYR A C 1
ATOM 1402 O O . TYR A 1 93 ? 27.183 -3.760 22.655 1.00 20.53 110 TYR A O 1
ATOM 1421 N N . TRP A 1 94 ? 28.618 -2.445 23.764 1.00 18.31 111 TRP A N 1
ATOM 1422 C CA . TRP A 1 94 ? 27.533 -1.589 24.223 1.00 21.65 111 TRP A CA 1
ATOM 1423 C C . TRP A 1 94 ? 27.993 -0.167 24.515 1.00 20.19 111 TRP A C 1
ATOM 1424 O O . TRP A 1 94 ? 29.193 0.084 24.711 1.00 21.55 111 TRP A O 1
ATOM 1445 N N . THR A 1 95 ? 27.024 0.760 24.510 1.00 17.87 112 THR A N 1
ATOM 1446 C CA . THR A 1 95 ? 27.227 2.142 24.860 1.00 20.27 112 THR A CA 1
ATOM 1447 C C . THR A 1 95 ? 26.682 2.365 26.259 1.00 20.14 112 THR A C 1
ATOM 1448 O O . THR A 1 95 ? 25.761 1.687 26.679 1.00 20.66 112 THR A O 1
ATOM 1459 N N . ASP A 1 96 ? 27.238 3.328 26.984 1.00 20.97 113 ASP A N 1
ATOM 1460 C CA . ASP A 1 96 ? 26.662 3.709 28.270 1.00 20.10 113 ASP A CA 1
ATOM 1461 C C . ASP A 1 96 ? 26.674 5.206 28.313 1.00 20.74 113 ASP A C 1
ATOM 1462 O O . ASP A 1 96 ? 27.740 5.825 28.259 1.00 21.50 113 ASP A O 1
ATOM 1471 N N . SER A 1 97 ? 25.490 5.790 28.385 1.00 20.54 114 SER A N 1
ATOM 1472 C CA . SER A 1 97 ? 25.371 7.234 28.254 1.00 21.18 114 SER A CA 1
ATOM 1473 C C . SER A 1 97 ? 25.488 7.967 29.586 1.00 22.31 114 SER A C 1
ATOM 1474 O O . SER A 1 97 ? 25.334 9.184 29.645 1.00 23.09 114 SER A O 1
ATOM 1482 N N . GLU A 1 98 ? 25.750 7.234 30.678 1.00 23.46 115 GLU A N 1
ATOM 1483 C CA . GLU A 1 98 ? 25.965 7.875 31.985 1.00 25.26 115 GLU A CA 1
ATOM 1484 C C . GLU A 1 98 ? 27.445 7.818 32.360 1.00 22.85 115 GLU A C 1
ATOM 1485 O O . GLU A 1 98 ? 27.996 8.810 32.845 1.00 27.47 115 GLU A O 1
ATOM 1497 N N . THR A 1 99 ? 28.103 6.688 32.099 1.00 21.88 116 THR A N 1
ATOM 1498 C CA . THR A 1 99 ? 29.537 6.603 32.321 1.00 25.09 116 THR A CA 1
ATOM 1499 C C . THR A 1 99 ? 30.289 7.063 31.077 1.00 25.99 116 THR A C 1
ATOM 1500 O O . THR A 1 99 ? 31.491 7.215 31.114 1.00 28.78 116 THR A O 1
ATOM 1511 N N . ASN A 1 100 ? 29.562 7.323 29.995 1.00 23.32 117 ASN A N 1
ATOM 1512 C CA . ASN A 1 100 ? 30.163 7.876 28.772 1.00 22.77 117 ASN A CA 1
ATOM 1513 C C . ASN A 1 100 ? 31.279 7.016 28.203 1.00 23.43 117 ASN A C 1
ATOM 1514 O O . ASN A 1 100 ? 32.440 7.463 28.041 1.00 24.42 117 ASN A O 1
ATOM 1525 N N A ARG A 1 101 ? 30.893 5.789 27.861 0.70 23.20 118 ARG A N 1
ATOM 1526 N N B ARG A 1 101 ? 30.943 5.776 27.881 0.30 23.24 118 ARG A N 1
ATOM 1527 C CA A ARG A 1 101 ? 31.823 4.732 27.478 0.70 22.98 118 ARG A CA 1
ATOM 1528 C CA B ARG A 1 101 ? 31.934 4.875 27.326 0.30 23.25 118 ARG A CA 1
ATOM 1529 C C A ARG A 1 101 ? 31.274 3.834 26.377 0.70 21.49 118 ARG A C 1
ATOM 1530 C C B ARG A 1 101 ? 31.322 3.793 26.456 0.30 21.76 118 ARG A C 1
ATOM 1531 O O A ARG A 1 101 ? 30.057 3.727 26.180 0.70 20.77 118 ARG A O 1
ATOM 1532 O O B ARG A 1 101 ? 30.117 3.517 26.502 0.30 21.93 118 ARG A O 1
ATOM 1573 N N . ILE A 1 102 ? 32.186 3.211 25.637 1.00 20.71 119 ILE A N 1
ATOM 1574 C CA . ILE A 1 102 ? 31.854 2.086 24.778 1.00 19.45 119 ILE A CA 1
ATOM 1575 C C . ILE A 1 102 ? 32.754 0.948 25.242 1.00 20.81 119 ILE A C 1
ATOM 1576 O O . ILE A 1 102 ? 33.940 1.152 25.423 1.00 23.66 119 ILE A O 1
ATOM 1592 N N A GLU A 1 103 ? 32.173 -0.234 25.426 0.49 20.48 120 GLU A N 1
ATOM 1593 N N B GLU A 1 103 ? 32.173 -0.233 25.454 0.51 20.37 120 GLU A N 1
ATOM 1594 C CA A GLU A 1 103 ? 32.842 -1.338 26.089 0.49 21.37 120 GLU A CA 1
ATOM 1595 C CA B GLU A 1 103 ? 32.859 -1.351 26.094 0.51 21.38 120 GLU A CA 1
ATOM 1596 C C A GLU A 1 103 ? 32.588 -2.608 25.282 0.49 21.52 120 GLU A C 1
ATOM 1597 C C B GLU A 1 103 ? 32.537 -2.641 25.361 0.51 21.52 120 GLU A C 1
ATOM 1598 O O A GLU A 1 103 ? 31.676 -2.653 24.454 0.49 21.32 120 GLU A O 1
ATOM 1599 O O B GLU A 1 103 ? 31.507 -2.747 24.692 0.51 21.80 120 GLU A O 1
ATOM 1622 N N . VAL A 1 104 ? 33.434 -3.609 25.481 1.00 21.94 121 VAL A N 1
ATOM 1623 C CA . VAL A 1 104 ? 33.268 -4.895 24.830 1.00 20.78 121 VAL A CA 1
ATOM 1624 C C . VAL A 1 104 ? 33.535 -6.001 25.836 1.00 22.18 121 VAL A C 1
ATOM 1625 O O . VAL A 1 104 ? 34.296 -5.818 26.782 1.00 24.00 121 VAL A O 1
ATOM 1639 N N . SER A 1 105 ? 32.916 -7.152 25.605 1.00 19.70 122 SER A N 1
ATOM 1640 C CA . SER A 1 105 ? 33.158 -8.371 26.379 1.00 19.25 122 SER A CA 1
ATOM 1641 C C . SER A 1 105 ? 32.911 -9.590 25.537 1.00 21.53 122 SER A C 1
ATOM 1642 O O . SER A 1 105 ? 32.395 -9.486 24.433 1.00 21.86 122 SER A O 1
ATOM 1650 N N . ASN A 1 106 ? 33.259 -10.758 26.076 1.00 22.28 123 ASN A N 1
ATOM 1651 C CA . ASN A 1 106 ? 32.810 -12.000 25.478 1.00 22.64 123 ASN A CA 1
ATOM 1652 C C . ASN A 1 106 ? 31.287 -12.163 25.573 1.00 21.73 123 ASN A C 1
ATOM 1653 O O . ASN A 1 106 ? 30.616 -11.463 26.334 1.00 22.76 123 ASN A O 1
ATOM 1664 N N . LEU A 1 107 ? 30.751 -13.127 24.836 1.00 24.43 124 LEU A N 1
ATOM 1665 C CA . LEU A 1 107 ? 29.318 -13.347 24.852 1.00 24.70 124 LEU A CA 1
ATOM 1666 C C . LEU A 1 107 ? 28.772 -13.709 26.238 1.00 24.65 124 LEU A C 1
ATOM 1667 O O . LEU A 1 107 ? 27.576 -13.520 26.484 1.00 23.67 124 LEU A O 1
ATOM 1683 N N . ASP A 1 108 ? 29.624 -14.219 27.139 1.00 24.93 125 ASP A N 1
ATOM 1684 C CA . ASP A 1 108 ? 29.169 -14.554 28.505 1.00 25.49 125 ASP A CA 1
ATOM 1685 C C . ASP A 1 108 ? 29.428 -13.425 29.504 1.00 26.38 125 ASP A C 1
ATOM 1686 O O . ASP A 1 108 ? 29.178 -13.561 30.724 1.00 25.88 125 ASP A O 1
ATOM 1695 N N . GLY A 1 109 ? 29.921 -12.307 28.987 1.00 23.91 126 GLY A N 1
ATOM 1696 C CA . GLY A 1 109 ? 30.171 -11.150 29.822 1.00 22.86 126 GLY A CA 1
ATOM 1697 C C . GLY A 1 109 ? 31.562 -11.079 30.420 1.00 23.29 126 GLY A C 1
ATOM 1698 O O . GLY A 1 109 ? 31.899 -10.100 31.093 1.00 25.29 126 GLY A O 1
ATOM 1702 N N . SER A 1 110 ? 32.376 -12.097 30.171 1.00 24.70 127 SER A N 1
ATOM 1703 C CA . SER A 1 110 ? 33.730 -12.144 30.695 1.00 25.86 127 SER A CA 1
ATOM 1704 C C . SER A 1 110 ? 34.710 -11.268 29.909 1.00 24.49 127 SER A C 1
ATOM 1705 O O . SER A 1 110 ? 34.466 -10.871 28.769 1.00 25.01 127 SER A O 1
ATOM 1713 N N . LEU A 1 111 ? 35.822 -10.971 30.569 1.00 24.80 128 LEU A N 1
ATOM 1714 C CA . LEU A 1 111 ? 36.937 -10.234 29.999 1.00 25.37 128 LEU A CA 1
ATOM 1715 C C . LEU A 1 111 ? 36.542 -8.842 29.519 1.00 25.39 128 LEU A C 1
ATOM 1716 O O . LEU A 1 111 ? 36.970 -8.416 28.452 1.00 27.71 128 LEU A O 1
ATOM 1732 N N . ARG A 1 112 ? 35.759 -8.118 30.321 1.00 22.18 129 ARG A N 1
ATOM 1733 C CA . ARG A 1 112 ? 35.312 -6.788 29.925 1.00 20.98 129 ARG A CA 1
ATOM 1734 C C . ARG A 1 112 ? 36.484 -5.842 29.684 1.00 22.28 129 ARG A C 1
ATOM 1735 O O . ARG A 1 112 ? 37.424 -5.738 30.480 1.00 23.46 129 ARG A O 1
ATOM 1756 N N . LYS A 1 113 ? 36.351 -5.099 28.595 1.00 22.43 130 LYS A N 1
ATOM 1757 C CA . LYS A 1 113 ? 37.342 -4.099 28.213 1.00 22.56 130 LYS A CA 1
ATOM 1758 C C . LYS A 1 113 ? 36.705 -2.794 27.776 1.00 22.01 130 LYS A C 1
ATOM 1759 O O . LYS A 1 113 ? 35.898 -2.771 26.850 1.00 23.14 130 LYS A O 1
ATOM 1778 N N A VAL A 1 114 ? 37.078 -1.703 28.431 0.55 22.74 131 VAL A N 1
ATOM 1779 N N B VAL A 1 114 ? 37.040 -1.695 28.443 0.45 22.79 131 VAL A N 1
ATOM 1780 C CA A VAL A 1 114 ? 36.631 -0.385 27.982 0.55 23.46 131 VAL A CA 1
ATOM 1781 C CA B VAL A 1 114 ? 36.564 -0.399 27.962 0.45 23.57 131 VAL A CA 1
ATOM 1782 C C A VAL A 1 114 ? 37.419 0.034 26.741 0.55 23.49 131 VAL A C 1
ATOM 1783 C C B VAL A 1 114 ? 37.396 -0.011 26.737 0.45 23.66 131 VAL A C 1
ATOM 1784 O O A VAL A 1 114 ? 38.643 0.091 26.782 0.55 25.33 131 VAL A O 1
ATOM 1785 O O B VAL A 1 114 ? 38.619 -0.061 26.773 0.45 24.95 131 VAL A O 1
ATOM 1810 N N . LEU A 1 115 ? 36.709 0.341 25.649 1.00 23.38 132 LEU A N 1
ATOM 1811 C CA . LEU A 1 115 ? 37.355 0.706 24.386 1.00 22.76 132 LEU A CA 1
ATOM 1812 C C . LEU A 1 115 ? 37.498 2.215 24.204 1.00 24.29 132 LEU A C 1
ATOM 1813 O O . LEU A 1 115 ? 38.540 2.682 23.750 1.00 27.52 132 LEU A O 1
ATOM 1829 N N . PHE A 1 116 ? 36.444 2.958 24.529 1.00 24.93 133 PHE A N 1
ATOM 1830 C CA . PHE A 1 116 ? 36.448 4.418 24.403 1.00 26.34 133 PHE A CA 1
ATOM 1831 C C . PHE A 1 116 ? 35.802 4.993 25.644 1.00 25.75 133 PHE A C 1
ATOM 1832 O O . PHE A 1 116 ? 34.806 4.457 26.116 1.00 25.81 133 PHE A O 1
ATOM 1849 N N . TRP A 1 117 ? 36.368 6.073 26.175 1.00 28.15 134 TRP A N 1
ATOM 1850 C CA . TRP A 1 117 ? 35.821 6.679 27.376 1.00 30.37 134 TRP A CA 1
ATOM 1851 C C . TRP A 1 117 ? 35.936 8.201 27.363 1.00 31.55 134 TRP A C 1
ATOM 1852 O O . TRP A 1 117 ? 35.595 8.860 28.347 1.00 34.70 134 TRP A O 1
ATOM 1873 N N . GLN A 1 118 ? 36.398 8.737 26.235 1.00 31.18 135 GLN A N 1
ATOM 1874 C CA . GLN A 1 118 ? 36.589 10.176 26.034 1.00 34.98 135 GLN A CA 1
ATOM 1875 C C . GLN A 1 118 ? 35.723 10.669 24.880 1.00 33.12 135 GLN A C 1
ATOM 1876 O O . GLN A 1 118 ? 35.419 9.909 23.959 1.00 30.92 135 GLN A O 1
ATOM 1890 N N . GLU A 1 119 ? 35.326 11.937 24.943 1.00 32.95 136 GLU A N 1
ATOM 1891 C CA . GLU A 1 119 ? 34.545 12.586 23.885 1.00 37.07 136 GLU A CA 1
ATOM 1892 C C . GLU A 1 119 ? 33.203 11.904 23.600 1.00 32.49 136 GLU A C 1
ATOM 1893 O O . GLU A 1 119 ? 32.743 11.879 22.456 1.00 32.86 136 GLU A O 1
ATOM 1905 N N . LEU A 1 120 ? 32.579 11.366 24.642 1.00 28.73 137 LEU A N 1
ATOM 1906 C CA . LEU A 1 120 ? 31.245 10.822 24.555 1.00 26.35 137 LEU A CA 1
ATOM 1907 C C . LEU A 1 120 ? 30.354 11.562 25.544 1.00 27.88 137 LEU A C 1
ATOM 1908 O O . LEU A 1 120 ? 30.814 11.967 26.622 1.00 30.34 137 LEU A O 1
ATOM 1924 N N . ASP A 1 121 ? 29.086 11.740 25.188 1.00 26.21 138 ASP A N 1
ATOM 1925 C CA . ASP A 1 121 ? 28.165 12.554 25.978 1.00 28.61 138 ASP A CA 1
ATOM 1926 C C . ASP A 1 121 ? 26.819 11.846 26.056 1.00 28.35 138 ASP A C 1
ATOM 1927 O O . ASP A 1 121 ? 26.363 11.496 27.136 1.00 28.84 138 ASP A O 1
ATOM 1936 N N . GLN A 1 122 ? 26.185 11.615 24.913 1.00 25.42 139 GLN A N 1
ATOM 1937 C CA . GLN A 1 122 ? 24.997 10.763 24.880 1.00 24.09 139 GLN A CA 1
ATOM 1938 C C . GLN A 1 122 ? 25.135 9.707 23.777 1.00 22.61 139 GLN A C 1
ATOM 1939 O O . GLN A 1 122 ? 24.373 9.701 22.805 1.00 23.90 139 GLN A O 1
ATOM 1953 N N . PRO A 1 123 ? 26.117 8.824 23.927 1.00 21.25 140 PRO A N 1
ATOM 1954 C CA . PRO A 1 123 ? 26.234 7.702 22.997 1.00 23.36 140 PRO A CA 1
ATOM 1955 C C . PRO A 1 123 ? 24.967 6.875 23.017 1.00 21.95 140 PRO A C 1
ATOM 1956 O O . PRO A 1 123 ? 24.336 6.753 24.085 1.00 21.49 140 PRO A O 1
ATOM 1967 N N . ARG A 1 124 ? 24.601 6.289 21.873 1.00 21.45 141 ARG A N 1
ATOM 1968 C CA . ARG A 1 124 ? 23.313 5.608 21.769 1.00 21.61 141 ARG A CA 1
ATOM 1969 C C . ARG A 1 124 ? 23.453 4.392 20.869 1.00 22.39 141 ARG A C 1
ATOM 1970 O O . ARG A 1 124 ? 23.826 3.334 21.357 1.00 22.38 141 ARG A O 1
ATOM 1991 N N . ALA A 1 125 ? 23.140 4.506 19.578 1.00 21.70 142 ALA A N 1
ATOM 1992 C CA . ALA A 1 125 ? 23.097 3.312 18.730 1.00 21.61 142 ALA A CA 1
ATOM 1993 C C . ALA A 1 125 ? 24.492 2.825 18.381 1.00 21.01 142 ALA A C 1
ATOM 1994 O O . ALA A 1 125 ? 25.445 3.601 18.328 1.00 22.28 142 ALA A O 1
ATOM 2001 N N . ILE A 1 126 ? 24.606 1.526 18.130 1.00 20.61 143 ILE A N 1
ATOM 2002 C CA . ILE A 1 126 ? 25.871 0.938 17.761 1.00 19.77 143 ILE A CA 1
ATOM 2003 C C . ILE A 1 126 ? 25.601 -0.226 16.796 1.00 21.92 143 ILE A C 1
ATOM 2004 O O . ILE A 1 126 ? 24.721 -1.070 17.029 1.00 25.42 143 ILE A O 1
ATOM 2020 N N . ALA A 1 127 ? 26.344 -0.232 15.686 1.00 23.72 144 ALA A N 1
ATOM 2021 C CA . ALA A 1 127 ? 26.179 -1.260 14.663 1.00 23.24 144 ALA A CA 1
ATOM 2022 C C . ALA A 1 127 ? 27.537 -1.744 14.213 1.00 24.01 144 ALA A C 1
ATOM 2023 O O . ALA A 1 127 ? 28.499 -0.991 14.163 1.00 26.61 144 ALA A O 1
ATOM 2030 N N . LEU A 1 128 ? 27.594 -3.023 13.859 1.00 20.86 145 LEU A N 1
ATOM 2031 C CA . LEU A 1 128 ? 28.845 -3.668 13.540 1.00 22.14 145 LEU A CA 1
ATOM 2032 C C . LEU A 1 128 ? 28.873 -4.178 12.114 1.00 22.79 145 LEU A C 1
ATOM 2033 O O . LEU A 1 128 ? 27.842 -4.571 11.581 1.00 26.88 145 LEU A O 1
ATOM 2049 N N . ASP A 1 129 ? 30.066 -4.173 11.534 1.00 22.58 146 ASP A N 1
ATOM 2050 C CA . ASP A 1 129 ? 30.354 -4.830 10.260 1.00 24.39 146 ASP A CA 1
ATOM 2051 C C . ASP A 1 129 ? 31.507 -5.801 10.538 1.00 25.75 146 ASP A C 1
ATOM 2052 O O . ASP A 1 129 ? 32.673 -5.512 10.258 1.00 25.84 146 ASP A O 1
ATOM 2061 N N . PRO A 1 130 ? 31.190 -6.958 11.129 1.00 25.72 147 PRO A N 1
ATOM 2062 C CA . PRO A 1 130 ? 32.290 -7.757 11.651 1.00 28.42 147 PRO A CA 1
ATOM 2063 C C . PRO A 1 130 ? 33.305 -8.256 10.621 1.00 31.79 147 PRO A C 1
ATOM 2064 O O . PRO A 1 130 ? 34.494 -8.309 10.941 1.00 34.17 147 PRO A O 1
ATOM 2075 N N A SER A 1 131 ? 32.851 -8.602 9.421 0.38 32.46 148 SER A N 1
ATOM 2076 N N B SER A 1 131 ? 32.868 -8.603 9.414 0.62 32.36 148 SER A N 1
ATOM 2077 C CA A SER A 1 131 ? 33.746 -9.109 8.381 0.38 34.34 148 SER A CA 1
ATOM 2078 C CA B SER A 1 131 ? 33.794 -9.132 8.404 0.62 34.06 148 SER A CA 1
ATOM 2079 C C A SER A 1 131 ? 34.763 -8.050 7.960 0.38 33.37 148 SER A C 1
ATOM 2080 C C B SER A 1 131 ? 34.697 -8.042 7.823 0.62 33.16 148 SER A C 1
ATOM 2081 O O A SER A 1 131 ? 35.854 -8.382 7.497 0.38 34.09 148 SER A O 1
ATOM 2082 O O B SER A 1 131 ? 35.648 -8.348 7.104 0.62 34.73 148 SER A O 1
ATOM 2097 N N . SER A 1 132 ? 34.406 -6.781 8.150 1.00 32.34 149 SER A N 1
ATOM 2098 C CA . SER A 1 132 ? 35.277 -5.654 7.790 1.00 31.52 149 SER A CA 1
ATOM 2099 C C . SER A 1 132 ? 36.008 -5.058 9.011 1.00 31.65 149 SER A C 1
ATOM 2100 O O . SER A 1 132 ? 36.911 -4.224 8.858 1.00 32.72 149 SER A O 1
ATOM 2109 N N . GLY A 1 133 ? 35.606 -5.480 10.203 1.00 31.75 150 GLY A N 1
ATOM 2110 C CA . GLY A 1 133 ? 36.269 -5.071 11.431 1.00 29.38 150 GLY A CA 1
ATOM 2111 C C . GLY A 1 133 ? 35.971 -3.645 11.858 1.00 30.20 150 GLY A C 1
ATOM 2112 O O . GLY A 1 133 ? 36.731 -3.063 12.640 1.00 29.49 150 GLY A O 1
ATOM 2116 N N . PHE A 1 134 ? 34.867 -3.086 11.365 1.00 25.52 151 PHE A N 1
ATOM 2117 C CA . PHE A 1 134 ? 34.424 -1.741 11.772 1.00 23.52 151 PHE A CA 1
ATOM 2118 C C . PHE A 1 134 ? 33.173 -1.712 12.641 1.00 23.23 151 PHE A C 1
ATOM 2119 O O . PHE A 1 134 ? 32.231 -2.475 12.442 1.00 26.23 151 PHE A O 1
ATOM 2136 N N A MET A 1 135 ? 33.196 -0.821 13.628 0.66 23.35 152 MET A N 1
ATOM 2137 N N B MET A 1 135 ? 33.169 -0.818 13.625 0.34 23.23 152 MET A N 1
ATOM 2138 C CA A MET A 1 135 ? 32.027 -0.521 14.442 0.66 22.69 152 MET A CA 1
ATOM 2139 C CA B MET A 1 135 ? 31.960 -0.545 14.390 0.34 22.45 152 MET A CA 1
ATOM 2140 C C A MET A 1 135 ? 31.605 0.930 14.165 0.66 22.73 152 MET A C 1
ATOM 2141 C C B MET A 1 135 ? 31.612 0.936 14.272 0.34 22.47 152 MET A C 1
ATOM 2142 O O A MET A 1 135 ? 32.437 1.758 13.766 0.66 23.59 152 MET A O 1
ATOM 2143 O O B MET A 1 135 ? 32.493 1.786 14.117 0.34 23.89 152 MET A O 1
ATOM 2170 N N . TYR A 1 136 ? 30.313 1.210 14.339 1.00 21.87 153 TYR A N 1
ATOM 2171 C CA . TYR A 1 136 ? 29.720 2.518 14.063 1.00 24.52 153 TYR A CA 1
ATOM 2172 C C . TYR A 1 136 ? 28.851 2.902 15.250 1.00 22.42 153 TYR A C 1
ATOM 2173 O O . TYR A 1 136 ? 28.197 2.025 15.815 1.00 22.90 153 TYR A O 1
ATOM 2192 N N . TRP A 1 137 ? 28.835 4.163 15.675 1.00 23.95 154 TRP A N 1
ATOM 2193 C CA . TRP A 1 137 ? 27.893 4.535 16.726 1.00 21.43 154 TRP A CA 1
ATOM 2194 C C . TRP A 1 137 ? 27.439 5.969 16.591 1.00 21.44 154 TRP A C 1
ATOM 2195 O O . TRP A 1 137 ? 28.045 6.741 15.858 1.00 23.24 154 TRP A O 1
ATOM 2216 N N . THR A 1 138 ? 26.364 6.308 17.291 1.00 22.57 155 THR A N 1
ATOM 2217 C CA . THR A 1 138 ? 25.873 7.668 17.354 1.00 24.17 155 THR A CA 1
ATOM 2218 C C . THR A 1 138 ? 26.021 8.261 18.752 1.00 23.60 155 THR A C 1
ATOM 2219 O O . THR A 1 138 ? 26.139 7.536 19.744 1.00 22.66 155 THR A O 1
ATOM 2230 N N . ASP A 1 139 ? 26.025 9.586 18.790 1.00 23.35 156 ASP A N 1
ATOM 2231 C CA . ASP A 1 139 ? 26.048 10.360 20.016 1.00 24.28 156 ASP A CA 1
ATOM 2232 C C . ASP A 1 139 ? 25.166 11.570 19.778 1.00 24.82 156 ASP A C 1
ATOM 2233 O O . ASP A 1 139 ? 25.431 12.344 18.841 1.00 25.43 156 ASP A O 1
ATOM 2242 N N . TRP A 1 140 ? 24.103 11.706 20.568 1.00 22.70 157 TRP A N 1
ATOM 2243 C CA . TRP A 1 140 ? 23.164 12.817 20.445 1.00 23.80 157 TRP A CA 1
ATOM 2244 C C . TRP A 1 140 ? 23.358 13.893 21.505 1.00 26.13 157 TRP A C 1
ATOM 2245 O O . TRP A 1 140 ? 22.430 14.616 21.834 1.00 28.97 157 TRP A O 1
ATOM 2266 N N . GLY A 1 141 ? 24.589 13.996 21.999 1.00 23.77 158 GLY A N 1
ATOM 2267 C CA . GLY A 1 141 ? 24.941 14.923 23.052 1.00 23.51 158 GLY A CA 1
ATOM 2268 C C . GLY A 1 141 ? 25.275 16.310 22.536 1.00 27.72 158 GLY A C 1
ATOM 2269 O O . GLY A 1 141 ? 24.803 16.714 21.464 1.00 30.99 158 GLY A O 1
ATOM 2273 N N . GLU A 1 142 ? 26.084 17.049 23.298 1.00 30.23 159 GLU A N 1
ATOM 2274 C CA . GLU A 1 142 ? 26.377 18.442 22.969 1.00 38.76 159 GLU A CA 1
ATOM 2275 C C . GLU A 1 142 ? 27.081 18.587 21.623 1.00 35.99 159 GLU A C 1
ATOM 2276 O O . GLU A 1 142 ? 26.961 19.624 20.985 1.00 36.90 159 GLU A O 1
ATOM 2288 N N . VAL A 1 143 ? 27.801 17.550 21.194 1.00 37.26 160 VAL A N 1
ATOM 2289 C CA . VAL A 1 143 ? 28.378 17.516 19.849 1.00 39.97 160 VAL A CA 1
ATOM 2290 C C . VAL A 1 143 ? 27.804 16.305 19.154 1.00 34.10 160 VAL A C 1
ATOM 2291 O O . VAL A 1 143 ? 28.367 15.202 19.247 1.00 34.82 160 VAL A O 1
ATOM 2304 N N . PRO A 1 144 ? 26.636 16.469 18.507 1.00 31.11 161 PRO A N 1
ATOM 2305 C CA . PRO A 1 144 ? 26.061 15.263 17.922 1.00 29.07 161 PRO A CA 1
ATOM 2306 C C . PRO A 1 144 ? 26.843 14.785 16.709 1.00 31.28 161 PRO A C 1
ATOM 2307 O O . PRO A 1 144 ? 27.352 15.594 15.906 1.00 31.49 161 PRO A O 1
ATOM 2318 N N . LYS A 1 145 ? 26.935 13.463 16.586 1.00 30.84 162 LYS A N 1
ATOM 2319 C CA . LYS A 1 145 ? 27.824 12.868 15.611 1.00 29.66 162 LYS A CA 1
ATOM 2320 C C . LYS A 1 145 ? 27.557 11.394 15.387 1.00 26.97 162 LYS A C 1
ATOM 2321 O O . LYS A 1 145 ? 26.904 10.714 16.196 1.00 25.20 162 LYS A O 1
ATOM 2340 N N . ILE A 1 146 ? 28.072 10.926 14.259 1.00 26.72 163 ILE A N 1
ATOM 2341 C CA . ILE A 1 146 ? 28.225 9.515 13.999 1.00 26.51 163 ILE A CA 1
ATOM 2342 C C . ILE A 1 146 ? 29.705 9.257 13.836 1.00 26.37 163 ILE A C 1
ATOM 2343 O O . ILE A 1 146 ? 30.390 10.006 13.141 1.00 29.88 163 ILE A O 1
ATOM 2359 N N . GLU A 1 147 ? 30.178 8.182 14.461 1.00 24.22 164 GLU A N 1
ATOM 2360 C CA . GLU A 1 147 ? 31.588 7.822 14.425 1.00 25.50 164 GLU A CA 1
ATOM 2361 C C . GLU A 1 147 ? 31.755 6.394 13.968 1.00 24.30 164 GLU A C 1
ATOM 2362 O O . GLU A 1 147 ? 30.809 5.590 14.026 1.00 25.21 164 GLU A O 1
ATOM 2374 N N . ARG A 1 148 ? 32.960 6.083 13.506 1.00 27.03 165 ARG A N 1
ATOM 2375 C CA . ARG A 1 148 ? 33.341 4.700 13.333 1.00 29.92 165 ARG A CA 1
ATOM 2376 C C . ARG A 1 148 ? 34.767 4.483 13.821 1.00 29.38 165 ARG A C 1
ATOM 2377 O O . ARG A 1 148 ? 35.581 5.422 13.929 1.00 29.46 165 ARG A O 1
ATOM 2398 N N . ALA A 1 149 ? 35.016 3.240 14.204 1.00 26.22 166 ALA A N 1
ATOM 2399 C CA . ALA A 1 149 ? 36.330 2.804 14.627 1.00 27.71 166 ALA A CA 1
ATOM 2400 C C . ALA A 1 149 ? 36.493 1.324 14.320 1.00 27.14 166 ALA A C 1
ATOM 2401 O O . ALA A 1 149 ? 35.530 0.634 13.974 1.00 28.73 166 ALA A O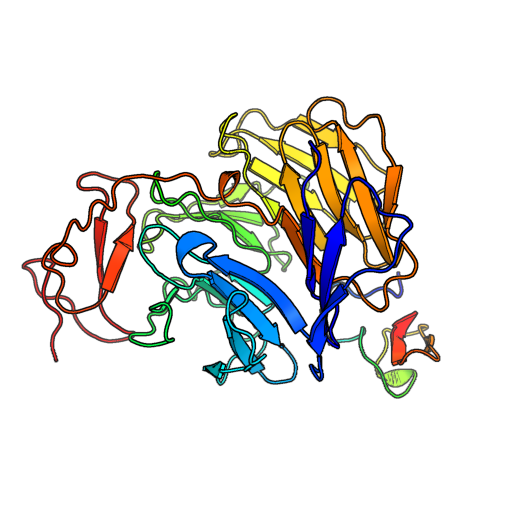 1
ATOM 2408 N N . GLY A 1 150 ? 37.719 0.840 14.479 1.00 28.23 167 GLY A N 1
ATOM 2409 C CA . GLY A 1 150 ? 37.974 -0.582 14.455 1.00 28.73 167 GLY A CA 1
ATOM 2410 C C . GLY A 1 150 ? 37.229 -1.203 15.619 1.00 27.78 167 GLY A C 1
ATOM 2411 O O . GLY A 1 150 ? 37.056 -0.585 16.678 1.00 27.72 167 GLY A O 1
ATOM 2415 N N . MET A 1 151 ? 36.770 -2.428 15.416 1.00 25.26 168 MET A N 1
ATOM 2416 C CA . MET A 1 151 ? 36.137 -3.191 16.470 1.00 23.45 168 MET A CA 1
ATOM 2417 C C . MET A 1 151 ? 37.167 -3.561 17.567 1.00 23.09 168 MET A C 1
ATOM 2418 O O . MET A 1 151 ? 36.822 -4.147 18.591 1.00 25.51 168 MET A O 1
ATOM 2432 N N . ASP A 1 152 ? 38.426 -3.198 17.329 1.00 26.20 169 ASP A N 1
ATOM 2433 C CA . ASP A 1 152 ? 39.487 -3.404 18.299 1.00 26.82 169 ASP A CA 1
ATOM 2434 C C . ASP A 1 152 ? 39.839 -2.117 19.015 1.00 28.17 169 ASP A C 1
ATOM 2435 O O . ASP A 1 152 ? 40.816 -2.058 19.764 1.00 31.26 169 ASP A O 1
ATOM 2444 N N . GLY A 1 153 ? 39.056 -1.071 18.771 1.00 29.74 170 GLY A N 1
ATOM 2445 C CA . GLY A 1 153 ? 39.275 0.201 19.423 1.00 31.39 170 GLY A CA 1
ATOM 2446 C C . GLY A 1 153 ? 40.219 1.135 18.689 1.00 31.62 170 GLY A C 1
ATOM 2447 O O . GLY A 1 153 ? 40.620 2.151 19.248 1.00 35.82 170 GLY A O 1
ATOM 2451 N N . SER A 1 154 ? 40.579 0.795 17.454 1.00 30.10 171 SER A N 1
ATOM 2452 C CA . SER A 1 154 ? 41.548 1.574 16.687 1.00 31.72 171 SER A CA 1
ATOM 2453 C C . SER A 1 154 ? 40.891 2.591 15.752 1.00 33.94 171 SER A C 1
ATOM 2454 O O . SER A 1 154 ? 39.703 2.507 15.474 1.00 35.34 171 SER A O 1
ATOM 2462 N N . SER A 1 155 ? 41.681 3.555 15.288 1.00 37.89 172 SER A N 1
ATOM 2463 C CA . SER A 1 155 ? 41.287 4.453 14.201 1.00 39.44 172 SER A CA 1
ATOM 2464 C C . SER A 1 155 ? 39.897 5.070 14.334 1.00 35.96 172 SER A C 1
ATOM 2465 O O . SER A 1 155 ? 39.118 5.083 13.382 1.00 36.38 172 SER A O 1
ATOM 2473 N N . ARG A 1 156 ? 39.598 5.598 15.511 1.00 34.67 173 ARG A N 1
ATOM 2474 C CA . ARG A 1 156 ? 38.347 6.305 15.735 1.00 32.01 173 ARG A CA 1
ATOM 2475 C C . ARG A 1 156 ? 38.289 7.543 14.875 1.00 31.62 173 ARG A C 1
ATOM 2476 O O . ARG A 1 156 ? 39.231 8.323 14.858 1.00 32.36 173 ARG A O 1
ATOM 2497 N N A PHE A 1 157 ? 37.196 7.703 14.138 0.52 31.79 174 PHE A N 1
ATOM 2498 N N B PHE A 1 157 ? 37.162 7.739 14.194 0.48 31.88 174 PHE A N 1
ATOM 2499 C CA A PHE A 1 157 ? 36.994 8.883 13.316 0.52 33.72 174 PHE A CA 1
ATOM 2500 C CA B PHE A 1 157 ? 37.001 8.849 13.268 0.48 33.99 174 PHE A CA 1
ATOM 2501 C C A PHE A 1 157 ? 35.531 9.309 13.328 0.52 32.15 174 PHE A C 1
ATOM 2502 C C B PHE A 1 157 ? 35.540 9.307 13.206 0.48 32.30 174 PHE A C 1
ATOM 2503 O O A PHE A 1 157 ? 34.627 8.477 13.364 0.52 31.02 174 PHE A O 1
ATOM 2504 O O B PHE A 1 157 ? 34.635 8.483 13.085 0.48 31.07 174 PHE A O 1
ATOM 2537 N N . ILE A 1 158 ? 35.311 10.618 13.289 1.00 32.45 175 ILE A N 1
ATOM 2538 C CA . ILE A 1 158 ? 33.964 11.167 13.112 1.00 29.50 175 ILE A CA 1
ATOM 2539 C C . ILE A 1 158 ? 33.620 11.118 11.623 1.00 30.74 175 ILE A C 1
ATOM 2540 O O . ILE A 1 158 ? 34.362 1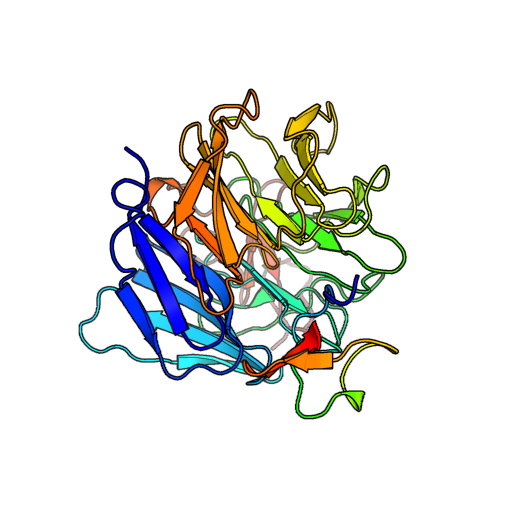1.670 10.809 1.00 34.47 175 ILE A O 1
ATOM 2557 N N . ILE A 1 159 ? 32.509 10.476 11.257 1.00 30.21 176 ILE A N 1
ATOM 2558 C CA . ILE A 1 159 ? 32.138 10.420 9.839 1.00 31.84 176 ILE A CA 1
ATOM 2559 C C . ILE A 1 159 ? 30.927 11.292 9.472 1.00 34.47 176 ILE A C 1
ATOM 2560 O O . ILE A 1 159 ? 30.774 11.658 8.305 1.00 36.19 176 ILE A O 1
ATOM 2576 N N . ILE A 1 160 ? 30.076 11.624 10.443 1.00 31.69 177 ILE A N 1
ATOM 2577 C CA . ILE A 1 160 ? 29.004 12.608 10.230 1.00 32.01 177 ILE A CA 1
ATOM 2578 C C . ILE A 1 160 ? 28.945 13.579 11.403 1.00 31.61 177 ILE A C 1
ATOM 2579 O O . ILE A 1 160 ? 28.810 13.150 12.548 1.00 33.39 177 ILE A O 1
ATOM 2595 N N . ASN A 1 161 ? 29.041 14.880 11.132 1.00 32.39 178 ASN A N 1
ATOM 2596 C CA . ASN A 1 161 ? 28.881 15.865 12.192 1.00 32.73 178 ASN A CA 1
ATOM 2597 C C . ASN A 1 161 ? 28.178 17.164 11.755 1.00 35.66 178 ASN A C 1
ATOM 2598 O O . ASN A 1 161 ? 28.218 18.155 12.476 1.00 36.32 178 ASN A O 1
ATOM 2609 N N . SER A 1 162 ? 27.519 17.132 10.601 1.00 36.53 179 SER A N 1
ATOM 2610 C CA . SER A 1 162 ? 26.715 18.264 10.117 1.00 38.68 179 SER A CA 1
ATOM 2611 C C . SER A 1 162 ? 25.288 17.781 9.911 1.00 33.43 179 SER A C 1
ATOM 2612 O O . SER A 1 162 ? 25.069 16.590 9.723 1.00 31.62 179 SER A O 1
ATOM 2620 N N . GLU A 1 163 ? 24.327 18.704 9.955 1.00 36.80 180 GLU A N 1
ATOM 2621 C CA . GLU A 1 163 ? 22.907 18.368 9.814 1.00 39.08 180 GLU A CA 1
ATOM 2622 C C . GLU A 1 163 ? 22.508 17.148 10.659 1.00 35.34 180 GLU A C 1
ATOM 2623 O O . GLU A 1 163 ? 22.051 16.134 10.135 1.00 34.35 180 GLU A O 1
ATOM 2635 N N . ILE A 1 164 ? 22.659 17.280 11.973 1.00 30.08 181 ILE A N 1
ATOM 2636 C CA . ILE A 1 164 ? 22.504 16.167 12.892 1.00 29.21 181 ILE A CA 1
ATOM 2637 C C . ILE A 1 164 ? 22.254 16.688 14.305 1.00 30.17 181 ILE A C 1
ATOM 2638 O O . ILE A 1 164 ? 22.861 17.675 14.731 1.00 32.28 181 ILE A O 1
ATOM 2654 N N . TYR A 1 165 ? 21.335 16.060 15.032 1.00 30.95 182 TYR A N 1
ATOM 2655 C CA . TYR A 1 165 ? 20.977 16.576 16.351 1.00 29.98 182 TYR A CA 1
ATOM 2656 C C . TYR A 1 165 ? 20.577 15.450 17.286 1.00 30.31 182 TYR A C 1
ATOM 2657 O O . TYR A 1 165 ? 21.173 15.325 18.354 1.00 31.90 182 TYR A O 1
ATOM 2675 N N . TRP A 1 166 ? 19.587 14.647 16.896 1.00 27.88 183 TRP A N 1
ATOM 2676 C CA . TRP A 1 166 ? 19.230 13.429 17.671 1.00 27.62 183 TRP A CA 1
ATOM 2677 C C . TRP A 1 166 ? 19.339 12.163 16.837 1.00 25.96 183 TRP A C 1
ATOM 2678 O O . TRP A 1 166 ? 18.333 11.535 16.526 1.00 26.13 183 TRP A O 1
ATOM 2689 N N . PRO A 1 167 ? 20.568 11.770 16.490 1.00 24.29 184 PRO A N 1
ATOM 2690 C CA . PRO A 1 167 ? 20.780 10.539 15.711 1.00 25.07 184 PRO A CA 1
ATOM 2691 C C . PRO A 1 167 ? 20.514 9.321 16.579 1.00 25.05 184 PRO A C 1
ATOM 2692 O O . PRO A 1 167 ? 21.423 8.898 17.288 1.00 27.83 184 PRO A O 1
ATOM 2703 N N . ASN A 1 168 ? 19.293 8.794 16.559 1.00 23.91 185 ASN A N 1
ATOM 2704 C CA . ASN A 1 168 ? 18.926 7.663 17.433 1.00 20.76 185 ASN A CA 1
ATOM 2705 C C . ASN A 1 168 ? 19.144 6.307 16.821 1.00 23.60 185 ASN A C 1
ATOM 2706 O O . ASN A 1 168 ? 19.589 5.376 17.492 1.00 23.33 185 ASN A O 1
ATOM 2717 N N . GLY A 1 169 ? 18.765 6.179 15.556 1.00 22.77 186 GLY A N 1
ATOM 2718 C CA . GLY A 1 169 ? 18.801 4.904 14.878 1.00 24.83 186 GLY A CA 1
ATOM 2719 C C . GLY A 1 169 ? 19.955 4.818 13.911 1.00 23.18 186 GLY A C 1
ATOM 2720 O O . GLY A 1 169 ? 20.319 5.795 13.273 1.00 22.67 186 GLY A O 1
ATOM 2724 N N . LEU A 1 170 ? 20.505 3.621 13.769 1.00 21.88 187 LEU A N 1
ATOM 2725 C CA . LEU A 1 170 ? 21.673 3.381 12.946 1.00 22.97 187 LEU A CA 1
ATOM 2726 C C . LEU A 1 170 ? 21.705 1.930 12.499 1.00 25.28 187 LEU A C 1
ATOM 2727 O O . LEU A 1 170 ? 21.637 1.031 13.327 1.00 25.61 187 LEU A O 1
ATOM 2743 N N . THR A 1 171 ? 21.822 1.697 11.189 1.00 24.76 188 THR A N 1
ATOM 2744 C CA . THR A 1 171 ? 22.003 0.327 10.715 1.00 23.44 188 THR A CA 1
ATOM 2745 C C . THR A 1 171 ? 22.875 0.284 9.452 1.00 24.53 188 THR A C 1
ATOM 2746 O O . THR A 1 171 ? 23.242 1.316 8.908 1.00 25.75 188 THR A O 1
ATOM 2757 N N A LEU A 1 172 ? 23.220 -0.924 9.024 0.54 26.91 189 LEU A N 1
ATOM 2758 N N B LEU A 1 172 ? 23.242 -0.928 9.046 0.46 26.91 189 LEU A N 1
ATOM 2759 C CA A LEU A 1 172 ? 24.071 -1.133 7.855 0.54 28.90 189 LEU A CA 1
ATOM 2760 C CA B LEU A 1 172 ? 24.071 -1.161 7.864 0.46 28.88 189 LEU A CA 1
ATOM 2761 C C A LEU A 1 172 ? 23.372 -2.009 6.830 0.54 29.27 189 LEU A C 1
ATOM 2762 C C B LEU A 1 172 ? 23.299 -1.961 6.826 0.46 29.34 189 LEU A C 1
ATOM 2763 O O A LEU A 1 172 ? 22.653 -2.939 7.197 0.54 28.63 189 LEU A O 1
ATOM 2764 O O B LEU A 1 172 ? 22.446 -2.777 7.178 0.46 28.63 189 LEU A O 1
ATOM 2795 N N . ASP A 1 173 ? 23.582 -1.687 5.552 1.00 30.75 190 ASP A N 1
ATOM 2796 C CA . ASP A 1 173 ? 23.137 -2.527 4.437 1.00 31.66 190 ASP A CA 1
ATOM 2797 C C . ASP A 1 173 ? 24.385 -3.264 3.976 1.00 30.58 190 ASP A C 1
ATOM 2798 O O . ASP A 1 173 ? 25.279 -2.659 3.380 1.00 31.43 190 ASP A O 1
ATOM 2807 N N . TYR A 1 174 ? 24.470 -4.556 4.287 1.00 30.15 191 TYR A N 1
ATOM 2808 C CA . TYR A 1 174 ? 25.685 -5.316 4.031 1.00 33.13 191 TYR A CA 1
ATOM 2809 C C . TYR A 1 174 ? 25.798 -5.710 2.553 1.00 36.06 191 TYR A C 1
ATOM 2810 O O . TYR A 1 174 ? 26.892 -5.992 2.059 1.00 38.31 191 TYR A O 1
ATOM 2828 N N . GLU A 1 175 ? 24.669 -5.734 1.854 1.00 34.96 192 GLU A N 1
ATOM 2829 C CA . GLU A 1 175 ? 24.678 -6.069 0.425 1.00 35.86 192 GLU A CA 1
ATOM 2830 C C . GLU A 1 175 ? 25.131 -4.868 -0.400 1.00 39.24 192 GLU A C 1
ATOM 2831 O O . GLU A 1 175 ? 25.845 -5.036 -1.402 1.00 41.07 192 GLU A O 1
ATOM 2843 N N . GLU A 1 176 ? 24.692 -3.670 -0.001 1.00 36.45 193 GLU A N 1
ATOM 2844 C CA . GLU A 1 176 ? 24.990 -2.435 -0.742 1.00 39.50 193 GLU A CA 1
ATOM 2845 C C . GLU A 1 176 ? 26.137 -1.639 -0.128 1.00 40.13 193 GLU A C 1
ATOM 2846 O O . GLU A 1 176 ? 26.576 -0.649 -0.700 1.00 40.93 193 GLU A O 1
ATOM 2858 N N . GLN A 1 177 ? 26.615 -2.067 1.037 1.00 40.46 194 GLN A N 1
ATOM 2859 C CA . GLN A 1 177 ? 27.693 -1.361 1.745 1.00 44.13 194 GLN A CA 1
ATOM 2860 C C . GLN A 1 177 ? 27.341 0.110 2.019 1.00 39.69 194 GLN A C 1
ATOM 2861 O O . GLN A 1 177 ? 28.072 1.025 1.631 1.00 42.88 194 GLN A O 1
ATOM 2875 N N . LYS A 1 178 ? 26.209 0.312 2.689 1.00 34.38 195 LYS A N 1
ATOM 2876 C CA . LYS A 1 178 ? 25.702 1.633 3.043 1.00 34.74 195 LYS A CA 1
ATOM 2877 C C . LYS A 1 178 ? 25.402 1.734 4.523 1.00 33.81 195 LYS A C 1
ATOM 2878 O O . LYS A 1 178 ? 25.067 0.733 5.163 1.00 30.19 195 LYS A O 1
ATOM 2897 N N . LEU A 1 179 ? 25.526 2.949 5.052 1.00 29.79 196 LEU A N 1
ATOM 2898 C CA . LEU A 1 179 ? 25.103 3.279 6.409 1.00 30.76 196 LEU A CA 1
ATOM 2899 C C . LEU A 1 179 ? 23.767 4.022 6.314 1.00 30.27 196 LEU A C 1
ATOM 2900 O O . LEU A 1 179 ? 23.606 4.870 5.447 1.00 31.75 196 LEU A O 1
ATOM 2916 N N . TYR A 1 180 ? 22.826 3.701 7.197 1.00 27.18 197 TYR A N 1
ATOM 2917 C CA . TYR A 1 180 ? 21.556 4.425 7.312 1.00 28.24 197 TYR A CA 1
ATOM 2918 C C . TYR A 1 180 ? 21.348 4.911 8.736 1.00 27.16 197 TYR A C 1
ATOM 2919 O O . TYR A 1 180 ? 21.634 4.184 9.696 1.00 24.34 197 TYR A O 1
ATOM 2937 N N . TRP A 1 181 ? 20.818 6.115 8.900 1.00 25.90 198 TRP A N 1
ATOM 2938 C CA . TRP A 1 181 ? 20.477 6.572 10.240 1.00 24.43 198 TRP A CA 1
ATOM 2939 C C . TRP A 1 181 ? 19.230 7.415 10.267 1.00 27.21 198 TRP A C 1
ATOM 2940 O O . TRP A 1 181 ? 18.816 7.979 9.240 1.00 26.19 198 TRP A O 1
ATOM 2961 N N . ALA A 1 182 ? 18.640 7.503 11.456 1.00 25.55 199 ALA A N 1
ATOM 2962 C CA . ALA A 1 182 ? 17.421 8.260 11.677 1.00 25.55 199 ALA A CA 1
ATOM 2963 C C . ALA A 1 182 ? 17.660 9.333 12.723 1.00 26.71 199 ALA A C 1
ATOM 2964 O O . ALA A 1 182 ? 18.234 9.077 13.781 1.00 26.42 199 ALA A O 1
ATOM 2971 N N . ASP A 1 183 ? 17.235 10.549 12.408 1.00 27.03 200 ASP A N 1
ATOM 2972 C CA . ASP A 1 183 ? 17.405 11.678 13.313 1.00 28.21 200 ASP A CA 1
ATOM 2973 C C . ASP A 1 183 ? 16.033 12.121 13.828 1.00 30.70 200 ASP A C 1
ATOM 2974 O O . ASP A 1 183 ? 15.183 12.580 13.066 1.00 31.75 200 ASP A O 1
ATOM 2983 N N . ALA A 1 184 ? 15.827 11.980 15.135 1.00 28.59 201 ALA A N 1
ATOM 2984 C CA . ALA A 1 184 ? 14.518 12.238 15.733 1.00 30.34 201 ALA A CA 1
ATOM 2985 C C . ALA A 1 184 ? 14.191 13.721 15.943 1.00 32.01 201 ALA A C 1
ATOM 2986 O O . ALA A 1 184 ? 13.041 14.060 16.204 1.00 35.10 201 ALA A O 1
ATOM 2993 N N . LYS A 1 185 ? 15.187 14.594 15.836 1.00 31.63 202 LYS A N 1
ATOM 2994 C CA . LYS A 1 185 ? 14.951 16.039 15.963 1.00 34.15 202 LYS A CA 1
ATOM 2995 C C . LYS A 1 185 ? 14.783 16.684 14.584 1.00 36.18 202 LYS A C 1
ATOM 2996 O O . LYS A 1 185 ? 14.005 17.625 14.426 1.00 39.34 202 LYS A O 1
ATOM 3015 N N . LEU A 1 186 ? 15.508 16.190 13.579 1.00 34.11 203 LEU A N 1
ATOM 3016 C CA . LEU A 1 186 ? 15.422 16.778 12.235 1.00 34.48 203 LEU A CA 1
ATOM 3017 C C . LEU A 1 186 ? 14.443 15.986 11.359 1.00 36.59 203 LEU A C 1
ATOM 3018 O O . LEU A 1 186 ? 14.124 16.380 10.220 1.00 39.18 203 LEU A O 1
ATOM 3034 N N . ASN A 1 187 ? 13.956 14.883 11.921 1.00 36.30 204 ASN A N 1
ATOM 3035 C CA . ASN A 1 187 ? 12.818 14.131 11.387 1.00 41.53 204 ASN A CA 1
ATOM 3036 C C . ASN A 1 187 ? 13.051 13.523 10.01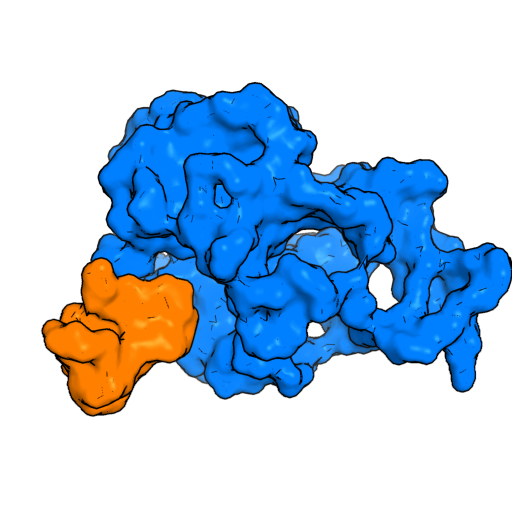3 1.00 43.55 204 ASN A C 1
ATOM 3037 O O . ASN A 1 187 ? 12.198 13.631 9.144 1.00 48.60 204 ASN A O 1
ATOM 3048 N N . PHE A 1 188 ? 14.201 12.887 9.818 1.00 38.07 205 PHE A N 1
ATOM 3049 C CA . PHE A 1 188 ? 14.492 12.229 8.554 1.00 35.39 205 PHE A CA 1
ATOM 3050 C C . PHE A 1 188 ? 15.292 10.955 8.739 1.00 31.06 205 PHE A C 1
ATOM 3051 O O . PHE A 1 188 ? 15.793 10.639 9.828 1.00 29.56 205 PHE A O 1
ATOM 3068 N N . ILE A 1 189 ? 15.399 10.227 7.634 1.00 33.12 206 ILE A N 1
ATOM 3069 C CA . ILE A 1 189 ? 16.327 9.112 7.498 1.00 32.91 206 ILE A CA 1
ATOM 3070 C C . ILE A 1 189 ? 17.255 9.439 6.331 1.00 32.47 206 ILE A C 1
ATOM 3071 O O . ILE A 1 189 ? 16.793 9.795 5.237 1.00 32.66 206 ILE A O 1
ATOM 3087 N N . HIS A 1 190 ? 18.558 9.337 6.582 1.00 31.56 207 HIS A N 1
ATOM 3088 C CA . HIS A 1 190 ? 19.577 9.539 5.552 1.00 32.37 207 HIS A CA 1
ATOM 3089 C C . HIS A 1 190 ? 20.444 8.295 5.408 1.00 29.88 207 HIS A C 1
ATOM 3090 O O . HIS A 1 190 ? 20.431 7.409 6.270 1.00 28.56 207 HIS A O 1
ATOM 3104 N N . LYS A 1 191 ? 21.168 8.222 4.297 1.00 32.59 208 LYS A N 1
ATOM 3105 C CA . LYS A 1 191 ? 22.160 7.185 4.092 1.00 32.34 208 LYS A CA 1
ATOM 3106 C C . LYS A 1 191 ? 23.456 7.802 3.573 1.00 33.77 208 LYS A C 1
ATOM 3107 O O . LYS A 1 191 ? 23.465 8.936 3.094 1.00 33.11 208 LYS A O 1
ATOM 3126 N N . SER A 1 192 ? 24.548 7.057 3.697 1.00 33.93 209 SER A N 1
ATOM 3127 C CA . SER A 1 192 ? 25.828 7.453 3.133 1.00 34.42 209 SER A CA 1
ATOM 3128 C C . SER A 1 192 ? 26.662 6.217 2.853 1.00 35.38 209 SER A C 1
ATOM 3129 O O . SER A 1 192 ? 26.284 5.109 3.221 1.00 34.55 209 SER A O 1
ATOM 3137 N N . ASN A 1 193 ? 27.811 6.413 2.228 1.00 36.67 210 ASN A N 1
ATOM 3138 C CA . ASN A 1 193 ? 28.829 5.377 2.207 1.00 36.74 210 ASN A CA 1
ATOM 3139 C C . ASN A 1 193 ? 29.302 5.149 3.629 1.00 34.25 210 ASN A C 1
ATOM 3140 O O . ASN A 1 193 ? 28.941 5.890 4.547 1.00 34.14 210 ASN A O 1
ATOM 3151 N N . LEU A 1 194 ? 30.119 4.127 3.813 1.00 34.89 211 LEU A N 1
ATOM 3152 C CA . LEU A 1 194 ? 30.501 3.740 5.158 1.00 35.59 211 LEU A CA 1
ATOM 3153 C C . LEU A 1 194 ? 31.509 4.705 5.771 1.00 36.84 211 LEU A C 1
ATOM 3154 O O . LEU A 1 194 ? 31.699 4.698 6.999 1.00 37.21 211 LEU A O 1
ATOM 3170 N N . ASP A 1 195 ? 32.122 5.548 4.944 1.00 36.66 212 ASP A N 1
ATOM 3171 C CA . ASP A 1 195 ? 33.014 6.587 5.428 1.00 37.00 212 ASP A CA 1
ATOM 3172 C C . ASP A 1 195 ? 32.291 7.920 5.541 1.00 37.41 212 ASP A C 1
ATOM 3173 O O . ASP A 1 195 ? 32.921 8.961 5.725 1.00 40.74 212 ASP A O 1
ATOM 3182 N N . GLY A 1 196 ? 30.969 7.893 5.401 1.00 35.15 213 GLY A N 1
ATOM 3183 C CA . GLY A 1 196 ? 30.171 9.105 5.450 1.00 34.94 213 GLY A CA 1
ATOM 3184 C C . GLY A 1 196 ? 30.019 9.931 4.170 1.00 36.55 213 GLY A C 1
ATOM 3185 O O . GLY A 1 196 ? 29.269 10.899 4.187 1.00 39.21 213 GLY A O 1
ATOM 3189 N N . THR A 1 197 ? 30.705 9.583 3.083 1.00 37.41 214 THR A N 1
ATOM 3190 C CA . THR A 1 197 ? 30.606 10.352 1.833 1.00 40.05 214 THR A CA 1
ATOM 3191 C C . THR A 1 197 ? 29.335 10.000 1.072 1.00 40.78 214 THR A C 1
ATOM 3192 O O . THR A 1 197 ? 28.685 8.994 1.378 1.00 38.46 214 THR A O 1
ATOM 3203 N N . ASN A 1 198 ? 29.005 10.834 0.080 1.00 41.29 215 ASN A N 1
ATOM 3204 C CA . ASN A 1 198 ? 27.797 10.683 -0.746 1.00 41.53 215 ASN A CA 1
ATOM 3205 C C . ASN A 1 198 ? 26.552 10.515 0.127 1.00 41.00 215 ASN A C 1
ATOM 3206 O O . ASN A 1 198 ? 25.777 9.573 -0.031 1.00 41.70 215 ASN A O 1
ATOM 3217 N N . ARG A 1 199 ? 26.379 11.438 1.058 1.00 38.55 216 ARG A N 1
ATOM 3218 C CA . ARG A 1 199 ? 25.197 11.455 1.897 1.00 34.51 216 ARG A CA 1
ATOM 3219 C C . ARG A 1 199 ? 23.957 11.751 1.053 1.00 36.06 216 ARG A C 1
ATOM 3220 O O . ARG A 1 199 ? 23.964 12.667 0.238 1.00 38.02 216 ARG A O 1
ATOM 3241 N N . GLN A 1 200 ? 22.898 10.972 1.237 1.00 35.91 217 GLN A N 1
ATOM 3242 C CA . GLN A 1 200 ? 21.643 11.180 0.509 1.00 40.46 217 GLN A CA 1
ATOM 3243 C C . GLN A 1 200 ? 20.457 11.094 1.450 1.00 36.51 217 GLN A C 1
ATOM 3244 O O . GLN A 1 200 ? 20.431 10.257 2.339 1.00 36.07 217 GLN A O 1
ATOM 3258 N N . ALA A 1 201 ? 19.438 11.906 1.209 1.00 38.53 218 ALA A N 1
ATOM 3259 C CA . ALA A 1 201 ? 18.199 11.764 1.962 1.00 36.59 218 ALA A CA 1
ATOM 3260 C C . ALA A 1 201 ? 17.410 10.571 1.432 1.00 37.14 218 ALA A C 1
ATOM 3261 O O . ALA A 1 201 ? 17.387 10.328 0.228 1.00 38.46 218 ALA A O 1
ATOM 3268 N N . VAL A 1 202 ? 16.793 9.809 2.334 1.00 36.53 219 VAL A N 1
ATOM 3269 C CA . VAL A 1 202 ? 15.893 8.722 1.940 1.00 35.42 219 VAL A CA 1
ATOM 3270 C C . VAL A 1 202 ? 14.439 9.095 2.259 1.00 38.34 219 VAL A C 1
ATOM 3271 O O . VAL A 1 202 ? 13.574 9.127 1.377 1.00 39.81 219 VAL A O 1
ATOM 3284 N N . VAL A 1 203 ? 14.183 9.331 3.544 1.00 39.61 220 VAL A N 1
ATOM 3285 C CA . VAL A 1 203 ? 12.902 9.840 4.000 1.00 42.03 220 VAL A CA 1
ATOM 3286 C C . VAL A 1 203 ? 13.133 11.263 4.473 1.00 44.07 220 VAL A C 1
ATOM 3287 O O . VAL A 1 203 ? 13.791 11.485 5.484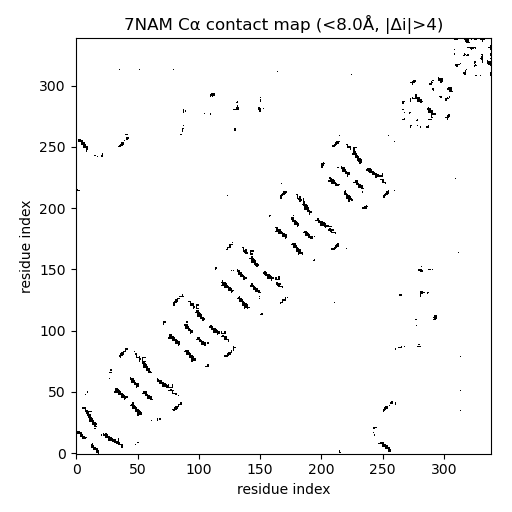 1.00 41.87 220 VAL A O 1
ATOM 3300 N N . LYS A 1 204 ? 12.604 12.231 3.727 1.00 45.66 221 LYS A N 1
ATOM 3301 C CA . LYS A 1 204 ? 13.052 13.615 3.853 1.00 48.48 221 LYS A CA 1
ATOM 3302 C C . LYS A 1 204 ? 12.533 14.338 5.090 1.00 48.93 221 LYS A C 1
ATOM 3303 O O . LYS A 1 204 ? 13.124 15.342 5.518 1.00 50.23 221 LYS A O 1
ATOM 3322 N N . GLY A 1 205 ? 11.426 13.862 5.652 1.00 47.17 222 GLY A N 1
ATOM 3323 C CA . GLY A 1 205 ? 10.768 14.603 6.715 1.00 49.48 222 GLY A CA 1
ATOM 3324 C C . GLY A 1 205 ? 9.569 13.905 7.323 1.00 52.66 222 GLY A C 1
ATOM 3325 O O . GLY A 1 205 ? 9.178 12.836 6.868 1.00 51.90 222 GLY A O 1
ATOM 3329 N N . SER A 1 206 ? 9.003 14.510 8.365 1.00 61.91 223 SER A N 1
ATOM 3330 C CA . SER A 1 206 ? 7.745 14.055 8.961 1.00 67.38 223 SER A CA 1
ATOM 3331 C C . SER A 1 206 ? 7.859 12.716 9.686 1.00 65.65 223 SER A C 1
ATOM 3332 O O . SER A 1 206 ? 6.905 11.938 9.713 1.00 67.53 223 SER A O 1
ATOM 3340 N N . LEU A 1 207 ? 9.035 12.455 10.251 1.00 58.44 224 LEU A N 1
ATOM 3341 C CA . LEU A 1 207 ? 9.258 11.330 11.165 1.00 48.40 224 LEU A CA 1
ATOM 3342 C C . LEU A 1 207 ? 9.333 11.877 12.571 1.00 40.01 224 LEU A C 1
ATOM 3343 O O . LEU A 1 207 ? 10.358 12.427 12.948 1.00 39.51 224 LEU A O 1
ATOM 3359 N N . PRO A 1 208 ? 8.248 11.760 13.344 1.00 36.90 225 PRO A N 1
ATOM 3360 C CA . PRO A 1 208 ? 8.174 12.637 14.521 1.00 36.42 225 PRO A CA 1
ATOM 3361 C C . PRO A 1 208 ? 9.161 12.297 15.629 1.00 31.70 225 PRO A C 1
ATOM 3362 O O . PRO A 1 208 ? 9.731 13.212 16.229 1.00 31.68 225 PRO A O 1
ATOM 3373 N N . HIS A 1 209 ? 9.370 11.014 15.908 1.00 28.49 226 HIS A N 1
ATOM 3374 C CA . HIS A 1 209 ? 10.407 10.640 16.894 1.00 29.93 226 HIS A CA 1
ATOM 3375 C C . HIS A 1 209 ? 10.929 9.215 16.712 1.00 28.39 226 HIS A C 1
ATOM 3376 O O . HIS A 1 209 ? 10.716 8.334 17.568 1.00 25.48 226 HIS A O 1
ATOM 3390 N N . PRO A 1 210 ? 11.670 8.969 15.620 1.00 27.51 227 PRO A N 1
ATOM 3391 C CA . PRO A 1 210 ? 12.216 7.617 15.458 1.00 26.29 227 PRO A CA 1
ATOM 3392 C C . PRO A 1 210 ? 13.245 7.273 16.537 1.00 25.77 227 PRO A C 1
ATOM 3393 O O . PRO A 1 210 ? 14.008 8.155 16.944 1.00 24.02 227 PRO A O 1
ATOM 3404 N N . PHE A 1 211 ? 13.247 6.034 17.009 1.00 25.08 228 PHE A N 1
ATOM 3405 C CA . PHE A 1 211 ? 14.254 5.609 17.975 1.00 24.09 228 PHE A CA 1
ATOM 3406 C C . PHE A 1 211 ? 15.274 4.620 17.429 1.00 25.08 228 PHE A C 1
ATOM 3407 O O . PHE A 1 211 ? 16.474 4.745 17.732 1.00 24.82 228 PHE A O 1
ATOM 3424 N N . ALA A 1 212 ? 14.819 3.612 16.680 1.00 21.68 229 ALA A N 1
ATOM 3425 C CA . ALA A 1 212 ? 15.740 2.610 16.146 1.00 20.49 229 ALA A CA 1
ATOM 3426 C C . ALA A 1 212 ? 15.330 2.197 14.743 1.00 21.95 229 ALA A C 1
ATOM 3427 O O . ALA A 1 212 ? 14.151 2.262 14.371 1.00 24.14 229 ALA A O 1
ATOM 3434 N N . LEU A 1 213 ? 16.341 1.779 13.992 1.00 23.38 230 LEU A N 1
ATOM 3435 C CA . LEU A 1 213 ? 16.232 1.511 12.566 1.00 25.37 230 LEU A CA 1
ATOM 3436 C C . LEU A 1 213 ? 16.919 0.178 12.209 1.00 24.04 230 LEU A C 1
ATOM 3437 O O . LEU A 1 213 ? 17.990 -0.133 12.720 1.00 24.68 230 LEU A O 1
ATOM 3453 N N . THR A 1 214 ? 16.298 -0.584 11.315 1.00 24.89 231 THR A N 1
ATOM 3454 C CA . THR A 1 214 ? 16.866 -1.818 10.799 1.00 28.20 231 THR A CA 1
ATOM 3455 C C . THR A 1 214 ? 16.486 -1.928 9.315 1.00 28.04 231 THR A C 1
ATOM 3456 O O . THR A 1 214 ? 15.823 -1.040 8.760 1.00 27.81 231 THR A O 1
ATOM 3467 N N . LEU A 1 215 ? 16.907 -3.006 8.667 1.00 25.89 232 LEU A N 1
ATOM 3468 C CA . LEU A 1 215 ? 16.782 -3.127 7.217 1.00 28.59 232 LEU A CA 1
ATOM 3469 C C . LEU A 1 215 ? 16.653 -4.576 6.825 1.00 28.83 232 LEU A C 1
ATOM 3470 O O . LEU A 1 215 ? 17.273 -5.420 7.455 1.00 29.43 232 LEU A O 1
ATOM 3486 N N . PHE A 1 216 ? 15.856 -4.872 5.795 1.00 31.52 233 PHE A N 1
ATOM 3487 C CA . PHE A 1 216 ? 15.838 -6.215 5.225 1.00 32.15 233 PHE A CA 1
ATOM 3488 C C . PHE A 1 216 ? 15.462 -6.126 3.771 1.00 33.33 233 PHE A C 1
ATOM 3489 O O . PHE A 1 216 ? 14.406 -5.588 3.436 1.00 35.58 233 PHE A O 1
ATOM 3506 N N . GLU A 1 217 ? 16.331 -6.669 2.922 1.00 35.48 234 GLU A N 1
ATOM 3507 C CA . GLU A 1 217 ? 16.134 -6.635 1.470 1.00 37.14 234 GLU A CA 1
ATOM 3508 C C . GLU A 1 217 ? 16.009 -5.180 1.038 1.00 37.06 234 GLU A C 1
ATOM 3509 O O . GLU A 1 217 ? 16.946 -4.415 1.275 1.00 36.51 234 GLU A O 1
ATOM 3521 N N . ASP A 1 218 ? 14.896 -4.779 0.422 1.00 39.40 235 ASP A N 1
ATOM 3522 C CA . ASP A 1 218 ? 14.774 -3.398 -0.037 1.00 38.82 235 ASP A CA 1
ATOM 3523 C C . ASP A 1 218 ? 13.975 -2.492 0.905 1.00 37.50 235 ASP A C 1
ATOM 3524 O O . ASP A 1 218 ? 13.682 -1.361 0.552 1.00 38.64 235 ASP A O 1
ATOM 3533 N N . ILE A 1 219 ? 13.685 -2.969 2.118 1.00 34.96 236 ILE A N 1
ATOM 3534 C CA . ILE A 1 219 ? 12.791 -2.258 3.037 1.00 34.15 236 ILE A CA 1
ATOM 3535 C C . ILE A 1 219 ? 13.496 -1.838 4.338 1.00 33.40 236 ILE A C 1
ATOM 3536 O O . ILE A 1 219 ? 14.177 -2.635 4.985 1.00 31.79 236 ILE A O 1
ATOM 3552 N N . LEU A 1 220 ? 13.347 -0.564 4.698 1.00 29.94 237 LEU A N 1
ATOM 3553 C CA . LEU A 1 220 ? 13.730 -0.069 6.019 1.00 29.13 237 LEU A CA 1
ATOM 3554 C C . LEU A 1 220 ? 12.589 -0.251 7.001 1.00 30.90 237 LEU A C 1
ATOM 3555 O O . LEU A 1 220 ? 11.441 -0.044 6.635 1.00 31.80 237 LEU A O 1
ATOM 3571 N N . TYR A 1 221 ? 12.912 -0.615 8.245 1.00 29.97 238 TYR A N 1
ATOM 3572 C CA . TYR A 1 221 ? 11.941 -0.658 9.344 1.00 27.42 238 TYR A CA 1
ATOM 3573 C C . TYR A 1 221 ? 12.442 0.160 10.540 1.00 25.45 238 TYR A C 1
ATOM 3574 O O . TYR A 1 221 ? 13.608 0.088 10.892 1.00 26.57 238 TYR A O 1
ATOM 3592 N N . TRP A 1 222 ? 11.559 0.906 11.179 1.00 26.61 239 TRP A N 1
ATOM 3593 C CA . TRP A 1 222 ? 11.971 1.658 12.373 1.00 25.03 239 TRP A CA 1
ATOM 3594 C C . TRP A 1 222 ? 10.854 1.774 13.391 1.00 28.30 239 TRP A C 1
ATOM 3595 O O . TRP A 1 222 ? 9.673 1.638 13.063 1.00 29.24 239 TRP A O 1
ATOM 3616 N N . THR A 1 223 ? 11.259 2.009 14.643 1.00 25.86 240 THR A N 1
ATOM 3617 C CA . THR A 1 223 ? 10.324 2.293 15.727 1.00 24.76 240 THR A CA 1
ATOM 3618 C C . THR A 1 223 ? 10.238 3.785 15.914 1.00 25.29 240 THR A C 1
ATOM 3619 O O . THR A 1 223 ? 11.210 4.505 15.677 1.00 25.73 240 THR A O 1
ATOM 3630 N N . ASP A 1 224 ? 9.063 4.251 16.323 1.00 25.31 241 ASP A N 1
ATOM 3631 C CA . ASP A 1 224 ? 8.863 5.672 16.591 1.00 25.41 241 ASP A CA 1
ATOM 3632 C C . ASP A 1 224 ? 8.166 5.850 17.934 1.00 29.09 241 ASP A C 1
ATOM 3633 O O . ASP A 1 224 ? 7.120 5.270 18.183 1.00 30.68 241 ASP A O 1
ATOM 3642 N N . TRP A 1 225 ? 8.789 6.636 18.808 1.00 29.20 242 TRP A N 1
ATOM 3643 C CA . TRP A 1 225 ? 8.302 6.812 20.175 1.00 28.02 242 TRP A CA 1
ATOM 3644 C C . TRP A 1 225 ? 6.997 7.571 20.292 1.00 31.78 242 TRP A C 1
ATOM 3645 O O . TRP A 1 225 ? 6.238 7.361 21.241 1.00 33.05 242 TRP A O 1
ATOM 3666 N N . SER A 1 226 ? 6.721 8.466 19.352 1.00 32.82 243 SER A N 1
ATOM 3667 C CA . SER A 1 226 ? 5.508 9.249 19.462 1.00 36.32 243 SER A CA 1
ATOM 3668 C C . SER A 1 226 ? 4.334 8.541 18.770 1.00 35.24 243 SER A C 1
ATOM 3669 O O . SER A 1 226 ? 3.213 8.680 19.223 1.00 41.01 243 SER A O 1
ATOM 3677 N N . THR A 1 227 ? 4.584 7.758 17.714 1.00 35.01 244 THR A N 1
ATOM 3678 C CA . THR A 1 227 ? 3.510 7.006 17.044 1.00 35.22 244 THR A CA 1
ATOM 3679 C C . THR A 1 227 ? 3.246 5.655 17.707 1.00 35.22 244 THR A C 1
ATOM 3680 O O . THR A 1 227 ? 2.247 5.004 17.413 1.00 35.28 244 THR A O 1
ATOM 3691 N N . HIS A 1 228 ? 4.149 5.241 18.598 1.00 35.24 245 HIS A N 1
ATOM 3692 C CA . HIS A 1 228 ? 4.054 3.937 19.258 1.00 33.40 245 HIS A CA 1
ATOM 3693 C C . HIS A 1 228 ? 3.866 2.840 18.230 1.00 32.21 245 HIS A C 1
ATOM 3694 O O . HIS A 1 228 ? 2.995 1.976 18.363 1.00 33.89 245 HIS A O 1
ATOM 3708 N N . SER A 1 229 ? 4.682 2.880 17.187 1.00 31.96 246 SER A N 1
ATOM 3709 C CA . SER A 1 229 ? 4.499 1.954 16.088 1.00 30.47 246 SER A CA 1
ATOM 3710 C C . SER A 1 229 ? 5.797 1.639 15.365 1.00 30.91 246 SER A C 1
ATOM 3711 O O . SER A 1 229 ? 6.846 2.251 15.609 1.00 32.13 246 SER A O 1
ATOM 3719 N N . ILE A 1 230 ? 5.705 0.616 14.521 1.00 29.74 247 ILE A N 1
ATOM 3720 C CA . ILE A 1 230 ? 6.759 0.230 13.594 1.00 28.77 247 ILE A CA 1
ATOM 3721 C C . ILE A 1 230 ? 6.346 0.646 12.180 1.00 31.96 247 ILE A C 1
ATOM 3722 O O . ILE A 1 230 ? 5.257 0.288 11.713 1.00 33.98 247 ILE A O 1
ATOM 3738 N N . LEU A 1 231 ? 7.218 1.408 11.524 1.00 32.08 248 LEU A N 1
ATOM 3739 C CA . LEU A 1 231 ? 6.981 1.877 10.169 1.00 35.34 248 LEU A CA 1
ATOM 3740 C C . LEU A 1 231 ? 7.965 1.218 9.224 1.00 35.63 248 LEU A C 1
ATOM 3741 O O . LEU A 1 231 ? 9.017 0.702 9.648 1.00 31.90 248 LEU A O 1
ATOM 3757 N N . ALA A 1 232 ? 7.617 1.245 7.942 1.00 36.03 249 ALA A N 1
ATOM 3758 C CA . ALA A 1 232 ? 8.463 0.723 6.892 1.00 36.51 249 ALA A CA 1
ATOM 3759 C C . ALA A 1 232 ? 8.418 1.621 5.651 1.00 36.72 249 ALA A C 1
ATOM 3760 O O . ALA A 1 232 ? 7.416 2.297 5.412 1.00 38.97 249 ALA A O 1
ATOM 3767 N N . CYS A 1 233 ? 9.516 1.659 4.893 1.00 35.77 250 CYS A N 1
ATOM 3768 C CA . CYS A 1 233 ? 9.529 2.325 3.580 1.00 38.35 250 CYS A CA 1
ATOM 3769 C C . CYS A 1 233 ? 10.592 1.716 2.665 1.00 37.42 250 CYS A C 1
ATOM 3770 O O . CYS A 1 233 ? 11.434 0.941 3.110 1.00 36.89 250 CYS A O 1
ATOM 3778 N N . ASN A 1 234 ? 10.565 2.072 1.388 1.00 38.05 251 ASN A N 1
ATOM 3779 C CA . ASN A 1 234 ? 11.587 1.605 0.458 1.00 39.37 251 ASN A CA 1
ATOM 3780 C C . ASN A 1 234 ? 12.935 2.250 0.761 1.00 39.45 251 ASN A C 1
ATOM 3781 O O . ASN A 1 234 ? 13.020 3.458 0.989 1.00 39.24 251 ASN A O 1
ATOM 3792 N N . LYS A 1 235 ? 13.993 1.440 0.782 1.00 38.04 252 LYS A N 1
ATOM 3793 C CA . LYS A 1 235 ? 15.295 1.919 1.239 1.00 36.51 252 LYS A CA 1
ATOM 3794 C C . LYS A 1 235 ? 16.009 2.795 0.215 1.00 38.06 252 LYS A C 1
ATOM 3795 O O . LYS A 1 235 ? 17.022 3.416 0.544 1.00 37.13 252 LYS A O 1
ATOM 3814 N N . TYR A 1 236 ? 15.497 2.831 -1.017 1.00 42.59 253 TYR A N 1
ATOM 3815 C CA . TYR A 1 236 ? 16.072 3.688 -2.051 1.00 45.78 253 TYR A CA 1
ATOM 3816 C C . TYR A 1 236 ? 15.311 5.010 -2.180 1.00 48.00 253 TYR A C 1
ATOM 3817 O O . TYR A 1 236 ? 15.909 6.083 -2.153 1.00 50.50 253 TYR A O 1
ATOM 3835 N N . THR A 1 237 ? 13.992 4.920 -2.272 1.00 46.37 254 THR A N 1
ATOM 3836 C CA . THR A 1 237 ? 13.159 6.072 -2.598 1.00 52.71 254 THR A CA 1
ATOM 3837 C C . THR A 1 237 ? 12.524 6.754 -1.387 1.00 51.46 254 THR A C 1
ATOM 3838 O O . THR A 1 237 ? 12.177 7.929 -1.444 1.00 51.73 254 THR A O 1
ATOM 3849 N N . GLY A 1 238 ? 12.373 6.020 -0.291 1.00 47.11 255 GLY A N 1
ATOM 3850 C CA . GLY A 1 238 ? 11.623 6.518 0.845 1.00 42.65 255 GLY A CA 1
ATOM 3851 C C . GLY A 1 238 ? 10.124 6.450 0.618 1.00 46.63 255 GLY A C 1
ATOM 3852 O O . GLY A 1 238 ? 9.342 6.958 1.414 1.00 46.13 255 GLY A O 1
ATOM 3856 N N . GLU A 1 239 ? 9.713 5.821 -0.475 1.00 52.30 256 GLU A N 1
ATOM 3857 C CA . GLU A 1 239 ? 8.295 5.712 -0.772 1.00 55.90 256 GLU A CA 1
ATOM 3858 C C . GLU A 1 239 ? 7.730 4.395 -0.254 1.00 50.06 256 GLU A C 1
ATOM 3859 O O . GLU A 1 239 ? 8.460 3.569 0.307 1.00 48.43 256 GLU A O 1
ATOM 3871 N N . GLY A 1 240 ? 6.424 4.216 -0.408 1.00 48.78 257 GLY A N 1
ATOM 3872 C CA . GLY A 1 240 ? 5.740 3.068 0.155 1.00 48.82 257 GLY A CA 1
ATOM 3873 C C . GLY A 1 240 ? 5.692 3.145 1.668 1.00 47.90 257 GLY A C 1
ATOM 3874 O O . GLY A 1 240 ? 5.554 2.124 2.337 1.00 47.66 257 GLY A O 1
ATOM 3878 N N . LEU A 1 241 ? 5.829 4.359 2.200 1.00 51.19 258 LEU A N 1
ATOM 3879 C CA . LEU A 1 241 ? 5.786 4.598 3.642 1.00 50.28 258 LEU A CA 1
ATOM 3880 C C . LEU A 1 241 ? 4.507 3.996 4.217 1.00 50.04 258 LEU A C 1
ATOM 3881 O O . LEU A 1 241 ? 3.418 4.268 3.727 1.00 50.23 258 LEU A O 1
ATOM 3897 N N . ARG A 1 242 ? 4.638 3.164 5.241 1.00 50.64 259 ARG A N 1
ATOM 3898 C CA . ARG A 1 242 ? 3.472 2.507 5.819 1.00 53.74 259 ARG A CA 1
ATOM 3899 C C . ARG A 1 242 ? 3.713 2.032 7.240 1.00 49.96 259 ARG A C 1
ATOM 3900 O O . ARG A 1 242 ? 4.854 1.886 7.677 1.00 42.92 259 ARG A O 1
ATOM 3921 N N . GLU A 1 243 ? 2.615 1.761 7.939 1.00 53.37 260 GLU A N 1
ATOM 3922 C CA . GLU A 1 243 ? 2.654 1.370 9.339 1.00 52.79 260 GLU A CA 1
ATOM 3923 C C . GLU A 1 243 ? 2.489 -0.141 9.471 1.00 51.27 260 GLU A C 1
ATOM 3924 O O . GLU A 1 243 ? 1.423 -0.692 9.186 1.00 56.20 260 GLU A O 1
ATOM 3936 N N . ILE A 1 244 ? 3.566 -0.804 9.873 1.00 44.64 261 ILE A N 1
ATOM 3937 C CA . ILE A 1 244 ? 3.607 -2.258 9.973 1.00 42.62 261 ILE A CA 1
ATOM 3938 C C . ILE A 1 244 ? 2.823 -2.769 11.173 1.00 42.09 261 ILE A C 1
ATOM 3939 O O . ILE A 1 244 ? 2.073 -3.721 11.061 1.00 45.28 261 ILE A O 1
ATOM 3955 N N . HIS A 1 245 ? 3.026 -2.153 12.332 1.00 38.90 262 HIS A N 1
ATOM 3956 C CA . HIS A 1 245 ? 2.496 -2.677 13.582 1.00 38.33 262 HIS A CA 1
ATOM 3957 C C . HIS A 1 245 ? 2.314 -1.514 14.552 1.00 40.30 262 HIS A C 1
ATOM 3958 O O . HIS A 1 245 ? 3.222 -0.690 14.704 1.00 37.99 262 HIS A O 1
ATOM 3972 N N . SER A 1 246 ? 1.160 -1.451 15.209 1.00 43.12 263 SER A N 1
ATOM 3973 C CA . SER A 1 246 ? 0.783 -0.269 15.986 1.00 44.02 263 SER A CA 1
ATOM 3974 C C . SER A 1 246 ? 0.284 -0.597 17.394 1.00 40.94 263 SER A C 1
ATOM 3975 O O . SER A 1 246 ? 0.183 -1.763 17.774 1.00 40.23 263 SER A O 1
ATOM 3983 N N . ASP A 1 247 ? -0.018 0.455 18.155 1.00 39.39 264 ASP A N 1
ATOM 3984 C CA . ASP A 1 247 ? -0.452 0.341 19.548 1.00 41.11 264 ASP A CA 1
ATOM 3985 C C . ASP A 1 247 ? 0.552 -0.410 20.430 1.00 38.65 264 ASP A C 1
ATOM 3986 O O . ASP A 1 247 ? 0.185 -1.182 21.324 1.00 39.54 264 ASP A O 1
ATOM 3995 N N . ILE A 1 248 ? 1.821 -0.146 20.178 1.00 34.96 265 ILE A N 1
ATOM 3996 C CA . ILE A 1 248 ? 2.898 -0.759 20.943 1.00 34.56 265 ILE A CA 1
ATOM 3997 C C . ILE A 1 248 ? 3.082 0.017 22.235 1.00 34.79 265 ILE A C 1
ATOM 3998 O O . ILE A 1 248 ? 3.082 1.244 22.230 1.00 33.31 265 ILE A O 1
ATOM 4014 N N . PHE A 1 249 ? 3.216 -0.703 23.343 1.00 35.82 266 PHE A N 1
ATOM 4015 C CA . PHE A 1 249 ? 3.337 -0.080 24.654 1.00 35.68 266 PHE A CA 1
ATOM 4016 C C . PHE A 1 249 ? 4.425 0.998 24.683 1.00 33.27 266 PHE A C 1
ATOM 4017 O O . PHE A 1 249 ? 4.157 2.147 25.038 1.00 35.25 266 PHE A O 1
ATOM 4034 N N . SER A 1 250 ? 5.648 0.622 24.332 1.00 29.24 267 SER A N 1
ATOM 4035 C CA . SER A 1 250 ? 6.763 1.573 24.304 1.00 28.08 267 SER A CA 1
ATOM 4036 C C . SER A 1 250 ? 7.894 0.996 23.452 1.00 26.58 267 SER A C 1
ATOM 4037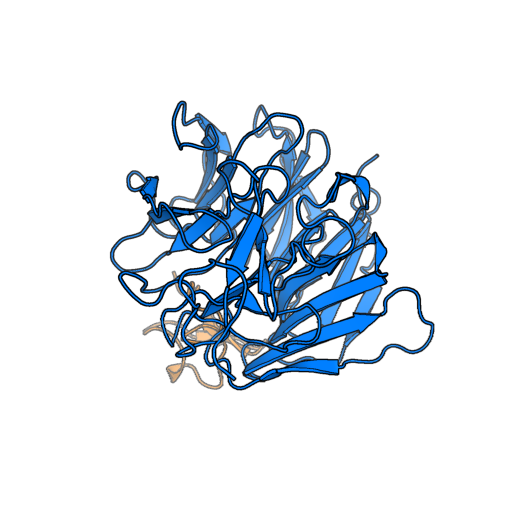 O O . SER A 1 250 ? 8.865 0.423 23.973 1.00 26.26 267 SER A O 1
ATOM 4045 N N . PRO A 1 251 ? 7.769 1.133 22.122 1.00 27.38 268 PRO A N 1
ATOM 4046 C CA . PRO A 1 251 ? 8.755 0.473 21.261 1.00 26.79 268 PRO A CA 1
ATOM 4047 C C . PRO A 1 251 ? 10.149 1.058 21.402 1.00 24.88 268 PRO A C 1
ATOM 4048 O O . PRO A 1 251 ? 10.250 2.272 21.547 1.00 27.67 268 PRO A O 1
ATOM 4059 N N . MET A 1 252 ? 11.180 0.222 21.356 1.00 23.33 269 MET A N 1
ATOM 4060 C CA . MET A 1 252 ? 12.561 0.647 21.567 1.00 24.98 269 MET A CA 1
ATOM 4061 C C . MET A 1 252 ? 13.445 0.113 20.418 1.00 24.40 269 MET A C 1
ATOM 4062 O O . MET A 1 252 ? 13.161 0.381 19.242 1.00 23.75 269 MET A O 1
ATOM 4076 N N . ASP A 1 253 ? 14.505 -0.625 20.731 1.00 23.55 270 ASP A N 1
ATOM 4077 C CA . ASP A 1 253 ? 15.434 -1.070 19.689 1.00 23.08 270 ASP A CA 1
ATOM 4078 C C . ASP A 1 253 ? 14.753 -2.134 18.820 1.00 23.40 270 ASP A C 1
ATOM 4079 O O . ASP A 1 253 ? 13.824 -2.804 19.260 1.00 24.67 270 ASP A O 1
ATOM 4088 N N . ILE A 1 254 ? 15.213 -2.279 17.586 1.00 22.19 271 ILE A N 1
ATOM 4089 C CA . ILE A 1 254 ? 14.601 -3.235 16.649 1.00 24.18 271 ILE A CA 1
ATOM 4090 C C . ILE A 1 254 ? 15.623 -3.814 15.658 1.00 24.17 271 ILE A C 1
ATOM 4091 O O . ILE A 1 254 ? 16.548 -3.120 15.217 1.00 23.76 271 ILE A O 1
ATOM 4107 N N . HIS A 1 255 ? 15.426 -5.087 15.313 1.00 23.11 272 HIS A N 1
ATOM 4108 C CA . HIS A 1 255 ? 16.182 -5.789 14.266 1.00 23.11 272 HIS A CA 1
ATOM 4109 C C . HIS A 1 255 ? 15.305 -6.635 13.372 1.00 24.78 272 HIS A C 1
ATOM 4110 O O . HIS A 1 255 ? 14.366 -7.290 13.841 1.00 27.65 272 HIS A O 1
ATOM 4124 N N . ALA A 1 256 ? 15.660 -6.692 12.095 1.00 25.72 273 ALA A N 1
ATOM 4125 C CA . ALA A 1 256 ? 15.231 -7.814 11.270 1.00 26.29 273 ALA A CA 1
ATOM 4126 C C . ALA A 1 256 ? 15.869 -9.111 11.790 1.00 26.83 273 ALA A C 1
ATOM 4127 O O . ALA A 1 256 ? 17.090 -9.272 11.772 1.00 27.93 273 ALA A O 1
ATOM 4134 N N . PHE A 1 257 ? 15.025 -10.036 12.248 1.00 26.47 274 PHE A N 1
ATOM 4135 C CA . PHE A 1 257 ? 15.467 -11.249 12.946 1.00 26.80 274 PHE A CA 1
ATOM 4136 C C . PHE A 1 257 ? 15.619 -12.377 11.945 1.00 28.82 274 PHE A C 1
ATOM 4137 O O . PHE A 1 257 ? 14.662 -13.079 11.640 1.00 32.07 274 PHE A O 1
ATOM 4154 N N . SER A 1 258 ? 16.839 -12.542 11.440 1.00 28.44 275 SER A N 1
ATOM 4155 C CA . SER A 1 258 ? 17.104 -13.448 10.336 1.00 29.77 275 SER A CA 1
ATOM 4156 C C . SER A 1 258 ? 18.577 -13.836 10.279 1.00 30.04 275 SER A C 1
ATOM 4157 O O . SER A 1 258 ? 19.444 -13.009 10.521 1.00 30.17 275 SER A O 1
ATOM 4165 N N . GLN A 1 259 ? 18.869 -15.087 9.941 1.00 29.07 276 GLN A N 1
ATOM 4166 C CA . GLN A 1 259 ? 20.265 -15.508 9.782 1.00 28.24 276 GLN A CA 1
ATOM 4167 C C . GLN A 1 259 ? 20.913 -14.724 8.639 1.00 29.00 276 GLN A C 1
ATOM 4168 O O . GLN A 1 259 ? 22.129 -14.529 8.615 1.00 30.97 276 GLN A O 1
ATOM 4182 N N . GLN A 1 260 ? 20.093 -14.294 7.690 1.00 31.00 277 GLN A N 1
ATOM 4183 C CA . GLN A 1 260 ? 20.599 -13.628 6.498 1.00 32.33 277 GLN A CA 1
ATOM 4184 C C . GLN A 1 260 ? 21.150 -12.233 6.823 1.00 30.37 277 GLN A C 1
ATOM 4185 O O . GLN A 1 260 ? 21.841 -11.629 5.985 1.00 31.80 277 GLN A O 1
ATOM 4199 N N . ARG A 1 261 ? 20.790 -11.712 7.998 1.00 29.48 278 ARG A N 1
ATOM 4200 C CA . ARG A 1 261 ? 21.309 -10.431 8.480 1.00 25.78 278 ARG A CA 1
ATOM 4201 C C . ARG A 1 261 ? 22.585 -10.593 9.290 1.00 25.33 278 ARG A C 1
ATOM 4202 O O . ARG A 1 261 ? 23.135 -9.626 9.792 1.00 29.16 278 ARG A O 1
ATOM 4223 N N . GLN A 1 262 ? 23.040 -11.832 9.432 1.00 28.78 279 GLN A N 1
ATOM 4224 C CA . GLN A 1 262 ? 24.319 -12.145 10.054 1.00 27.57 279 GLN A CA 1
ATOM 4225 C C . GLN A 1 262 ? 25.048 -13.128 9.158 1.00 32.86 279 GLN A C 1
ATOM 4226 O O . GLN A 1 262 ? 25.245 -14.286 9.519 1.00 32.30 279 GLN A O 1
ATOM 4240 N N . PRO A 1 263 ? 25.447 -12.661 7.967 1.00 38.91 280 PRO A N 1
ATOM 4241 C CA . PRO A 1 263 ? 26.051 -13.528 6.956 1.00 43.59 280 PRO A CA 1
ATOM 4242 C C . PRO A 1 263 ? 27.307 -14.242 7.448 1.00 41.05 280 PRO A C 1
ATOM 4243 O O . PRO A 1 263 ? 28.171 -13.643 8.101 1.00 41.16 280 PRO A O 1
ATOM 4254 N N . ASN A 1 264 ? 27.373 -15.532 7.144 1.00 42.04 281 ASN A N 1
ATOM 4255 C CA . ASN A 1 264 ? 28.537 -16.355 7.449 1.00 44.30 281 ASN A CA 1
ATOM 4256 C C . ASN A 1 264 ? 29.815 -15.845 6.794 1.00 43.00 281 ASN A C 1
ATOM 4257 O O . ASN A 1 264 ? 29.845 -15.517 5.601 1.00 45.16 281 ASN A O 1
ATOM 4266 N N . ALA A 1 265 ? 30.868 -15.804 7.599 1.00 39.38 282 ALA A N 1
ATOM 4267 C CA . ALA A 1 265 ? 32.214 -15.498 7.151 1.00 37.56 282 ALA A CA 1
ATOM 4268 C C . ALA A 1 265 ? 33.200 -16.238 8.046 1.00 40.08 282 ALA A C 1
ATOM 4269 O O . ALA A 1 265 ? 32.831 -16.721 9.120 1.00 39.32 282 ALA A O 1
ATOM 4276 N N . THR A 1 266 ? 34.443 -16.314 7.583 1.00 43.11 283 THR A N 1
ATOM 4277 C CA . THR A 1 266 ? 35.567 -16.847 8.344 1.00 46.66 283 THR A CA 1
ATOM 4278 C C . THR A 1 266 ? 35.968 -15.910 9.473 1.00 43.31 283 THR A C 1
ATOM 4279 O O . THR A 1 266 ? 36.213 -14.737 9.214 1.00 43.01 283 THR A O 1
ATOM 4290 N N . ASN A 1 267 ? 36.056 -16.412 10.708 1.00 41.76 284 ASN A N 1
ATOM 4291 C CA . ASN A 1 267 ? 36.631 -15.624 11.804 1.00 41.54 284 ASN A CA 1
ATOM 4292 C C . ASN A 1 267 ? 38.154 -15.611 11.631 1.00 39.64 284 ASN A C 1
ATOM 4293 O O . ASN A 1 267 ? 38.782 -16.670 11.674 1.00 40.06 284 ASN A O 1
ATOM 4304 N N . PRO A 1 268 ? 38.754 -14.424 11.419 1.00 38.21 285 PRO A N 1
ATOM 4305 C CA . PRO A 1 268 ? 40.207 -14.344 11.211 1.00 38.06 285 PRO A CA 1
ATOM 4306 C C . PRO A 1 268 ? 41.027 -14.841 12.405 1.00 38.72 285 PRO A C 1
ATOM 4307 O O . PRO A 1 268 ? 42.222 -15.100 12.255 1.00 39.56 285 PRO A O 1
ATOM 4318 N N . CYS A 1 269 ? 40.389 -14.967 13.567 1.00 39.44 286 CYS A N 1
ATOM 4319 C CA . CYS A 1 269 ? 41.026 -15.545 14.748 1.00 40.92 286 CYS A CA 1
ATOM 4320 C C . CYS A 1 269 ? 41.250 -17.048 14.564 1.00 42.02 286 CYS A C 1
ATOM 4321 O O . CYS A 1 269 ? 41.982 -17.680 15.334 1.00 40.42 286 CYS A O 1
ATOM 4328 N N . GLY A 1 270 ? 40.611 -17.621 13.548 1.00 42.72 287 GLY A N 1
ATOM 4329 C CA . GLY A 1 270 ? 40.715 -19.049 13.308 1.00 43.28 287 GLY A CA 1
ATOM 4330 C C . GLY A 1 270 ? 40.151 -19.887 14.448 1.00 42.31 287 GLY A C 1
ATOM 4331 O O . GLY A 1 270 ? 39.147 -19.515 15.075 1.00 40.78 287 GLY A O 1
ATOM 4335 N N . ILE A 1 271 ? 40.822 -21.003 14.723 1.00 45.10 288 ILE A N 1
ATOM 4336 C CA . ILE A 1 271 ? 40.373 -21.998 15.697 1.00 46.93 288 ILE A CA 1
ATOM 4337 C C . ILE A 1 271 ? 41.114 -21.883 17.036 1.00 47.98 288 ILE A C 1
ATOM 4338 O O . ILE A 1 271 ? 40.786 -22.585 17.993 1.00 48.47 288 ILE A O 1
ATOM 4354 N N . ASP A 1 272 ? 42.102 -20.992 17.106 1.00 46.20 289 ASP A N 1
ATOM 4355 C CA . ASP A 1 272 ? 42.931 -20.863 18.303 1.00 44.24 289 ASP A CA 1
ATOM 4356 C C . ASP A 1 272 ? 42.892 -19.455 18.860 1.00 39.43 289 ASP A C 1
ATOM 4357 O O . ASP A 1 272 ? 43.866 -18.997 19.449 1.00 37.14 289 ASP A O 1
ATOM 4366 N N . ASN A 1 273 ? 41.778 -18.758 18.649 1.00 38.88 290 ASN A N 1
ATOM 4367 C CA . ASN A 1 273 ? 41.582 -17.445 19.247 1.00 36.01 290 ASN A CA 1
ATOM 4368 C C . ASN A 1 273 ? 42.689 -16.477 18.825 1.00 36.93 290 ASN A C 1
ATOM 4369 O O . ASN A 1 273 ? 43.032 -15.550 19.555 1.00 34.04 290 ASN A O 1
ATOM 4380 N N . GLY A 1 274 ? 43.246 -16.701 17.638 1.00 38.32 291 GLY A N 1
ATOM 4381 C CA . GLY A 1 274 ? 44.290 -15.843 17.103 1.00 38.29 291 GLY A CA 1
ATOM 4382 C C . GLY A 1 274 ? 45.588 -15.885 17.879 1.00 40.42 291 GLY A C 1
ATOM 4383 O O . GLY A 1 274 ? 46.458 -15.032 17.686 1.00 41.60 291 GLY A O 1
ATOM 4387 N N . GLY A 1 275 ? 45.725 -16.889 18.740 1.00 38.35 292 GLY A N 1
ATOM 4388 C CA . GLY A 1 275 ? 46.859 -16.991 19.635 1.00 37.20 292 GLY A CA 1
ATOM 4389 C C . GLY A 1 275 ? 46.769 -16.011 20.784 1.00 36.78 292 GLY A C 1
ATOM 4390 O O . GLY A 1 275 ? 47.722 -15.878 21.558 1.00 38.52 292 GLY A O 1
ATOM 4394 N N . CYS A 1 276 ? 45.631 -15.319 20.893 1.00 34.93 293 CYS A N 1
ATOM 4395 C CA . CYS A 1 276 ? 45.407 -14.365 21.978 1.00 35.91 293 CYS A CA 1
ATOM 4396 C C . CYS A 1 276 ? 45.094 -15.080 23.290 1.00 35.65 293 CYS A C 1
ATOM 4397 O O . CYS A 1 276 ? 44.299 -16.020 23.325 1.00 36.90 293 CYS A O 1
ATOM 4404 N N . SER A 1 277 ? 45.730 -14.649 24.370 1.00 34.59 294 SER A N 1
ATOM 4405 C CA . SER A 1 277 ? 45.467 -15.244 25.675 1.00 34.56 294 SER A CA 1
ATOM 4406 C C . SER A 1 277 ? 44.041 -14.936 26.147 1.00 33.85 294 SER A C 1
ATOM 4407 O O . SER A 1 277 ? 43.406 -15.757 26.806 1.00 35.49 294 SER A O 1
ATOM 4415 N N . HIS A 1 278 ? 43.540 -13.757 25.797 1.00 30.16 295 HIS A N 1
ATOM 4416 C CA . HIS A 1 278 ? 42.243 -13.289 26.285 1.00 26.40 295 HIS A CA 1
ATOM 4417 C C . HIS A 1 278 ? 41.275 -12.928 25.146 1.00 26.96 295 HIS A C 1
ATOM 4418 O O . HIS A 1 278 ? 40.684 -13.822 24.552 1.00 29.50 295 HIS A O 1
ATOM 4432 N N . LEU A 1 279 ? 41.115 -11.648 24.846 1.00 27.54 296 LEU A N 1
ATOM 4433 C CA . LEU A 1 279 ? 40.198 -11.220 23.771 1.00 28.29 296 LEU A CA 1
ATOM 4434 C C . LEU A 1 279 ? 40.847 -11.288 22.387 1.00 29.34 296 LEU A C 1
ATOM 4435 O O . LEU A 1 279 ? 41.985 -10.854 22.212 1.00 31.63 296 LEU A O 1
ATOM 4451 N N . CYS A 1 280 ? 40.124 -11.844 21.419 1.00 29.36 297 CYS A N 1
ATOM 4452 C CA . CYS A 1 280 ? 40.528 -11.768 20.020 1.00 28.20 297 CYS A CA 1
ATOM 4453 C C . CYS A 1 280 ? 39.461 -10.988 19.265 1.00 29.29 297 CYS A C 1
ATOM 4454 O O . CYS A 1 280 ? 38.416 -11.524 18.920 1.00 30.81 297 CYS A O 1
ATOM 4461 N N . LEU A 1 281 ? 39.717 -9.696 19.072 1.00 28.34 298 LEU A N 1
ATOM 4462 C CA . LEU A 1 281 ? 38.751 -8.771 18.510 1.00 25.43 298 LEU A CA 1
ATOM 4463 C C . LEU A 1 281 ? 38.941 -8.578 17.009 1.00 27.17 298 LEU A C 1
ATOM 4464 O O . LEU A 1 281 ? 40.064 -8.669 16.495 1.00 29.82 298 LEU A O 1
ATOM 4480 N N . MET A 1 282 ? 37.846 -8.307 16.299 1.00 27.78 299 MET A N 1
ATOM 4481 C CA . MET A 1 282 ? 37.933 -8.031 14.871 1.00 30.96 299 MET A CA 1
ATOM 4482 C C . MET A 1 282 ? 38.637 -6.716 14.655 1.00 28.67 299 MET A C 1
ATOM 4483 O O . MET A 1 282 ? 38.511 -5.803 15.459 1.00 27.80 299 MET A O 1
ATOM 4497 N N . SER A 1 283 ? 39.357 -6.621 13.539 1.00 29.52 300 SER A N 1
ATOM 4498 C CA . SER A 1 283 ? 40.150 -5.436 13.219 1.00 32.53 300 SER A CA 1
ATOM 4499 C C . SER A 1 283 ? 40.121 -5.109 11.732 1.00 32.69 300 SER A C 1
ATOM 4500 O O . SER A 1 283 ? 40.097 -6.012 10.895 1.00 34.96 300 SER A O 1
ATOM 4508 N N . PRO A 1 284 ? 40.156 -3.816 11.394 1.00 34.72 301 PRO A N 1
ATOM 4509 C CA . PRO A 1 284 ? 39.983 -3.446 9.982 1.00 38.00 301 PRO A CA 1
ATOM 4510 C C . PRO A 1 284 ? 41.246 -3.554 9.136 1.00 41.30 301 PRO A C 1
ATOM 4511 O O . PRO A 1 284 ? 41.172 -3.333 7.922 1.00 45.69 301 PRO A O 1
ATOM 4522 N N . VAL A 1 285 ? 42.375 -3.894 9.753 1.00 42.63 302 VAL A N 1
ATOM 4523 C CA . VAL A 1 285 ? 43.626 -4.075 9.009 1.00 46.40 302 VAL A CA 1
ATOM 4524 C C . VAL A 1 285 ? 44.180 -5.486 9.191 1.00 44.17 302 VAL A C 1
ATOM 4525 O O . VAL A 1 285 ? 43.965 -6.113 10.227 1.00 43.66 302 VAL A O 1
ATOM 4538 N N . LYS A 1 286 ? 44.903 -5.966 8.185 1.00 42.99 303 LYS A N 1
ATOM 4539 C CA . LYS A 1 286 ? 45.484 -7.306 8.199 1.00 44.78 303 LYS A CA 1
ATOM 4540 C C . LYS A 1 286 ? 46.325 -7.509 9.455 1.00 43.48 303 LYS A C 1
ATOM 4541 O O . LYS A 1 286 ? 47.043 -6.604 9.868 1.00 46.23 303 LYS A O 1
ATOM 4560 N N . PRO A 1 287 ? 46.242 -8.693 10.081 1.00 45.99 304 PRO A N 1
ATOM 4561 C CA . PRO A 1 287 ? 45.523 -9.912 9.692 1.00 46.12 304 PRO A CA 1
ATOM 4562 C C . PRO A 1 287 ? 44.042 -9.951 10.112 1.00 42.37 304 PRO A C 1
ATOM 4563 O O . PRO A 1 287 ? 43.449 -11.033 10.141 1.00 42.25 304 PRO A O 1
ATOM 4574 N N . PHE A 1 288 ? 43.482 -8.784 10.437 1.00 36.83 305 PHE A N 1
ATOM 4575 C CA . PHE A 1 288 ? 42.037 -8.563 10.602 1.00 34.58 305 PHE A CA 1
ATOM 4576 C C . PHE A 1 288 ? 41.514 -9.062 11.955 1.00 35.64 305 PHE A C 1
ATOM 4577 O O . PHE A 1 288 ? 40.305 -9.118 12.183 1.00 32.92 305 PHE A O 1
ATOM 4594 N N . TYR A 1 289 ? 42.438 -9.429 12.838 1.00 34.38 306 TYR A N 1
ATOM 4595 C CA . TYR A 1 289 ? 42.130 -9.547 14.261 1.00 33.74 306 TYR A CA 1
ATOM 4596 C C . TYR A 1 289 ? 43.221 -8.853 15.040 1.00 33.42 306 TYR A C 1
ATOM 4597 O O . TYR A 1 289 ? 44.318 -8.611 14.538 1.00 33.59 306 TYR A O 1
ATOM 4615 N N . GLN A 1 290 ? 42.894 -8.532 16.284 1.00 33.08 307 GLN A N 1
ATOM 4616 C CA . GLN A 1 290 ? 43.813 -7.888 17.199 1.00 33.02 307 GLN A CA 1
ATOM 4617 C C . GLN A 1 290 ? 43.568 -8.458 18.579 1.00 31.51 307 GLN A C 1
ATOM 4618 O O . GLN A 1 290 ? 42.431 -8.435 19.058 1.00 29.57 307 GLN A O 1
ATOM 4632 N N . CYS A 1 291 ? 44.620 -8.942 19.228 1.00 32.82 308 CYS A N 1
ATOM 4633 C CA . CYS A 1 291 ? 44.483 -9.396 20.608 1.00 29.86 308 CYS A CA 1
ATOM 4634 C C . CYS A 1 291 ? 44.316 -8.223 21.549 1.00 30.39 308 CYS A C 1
ATOM 4635 O O . CYS A 1 291 ? 44.863 -7.138 21.326 1.00 31.78 308 CYS A O 1
ATOM 4642 N N . ALA A 1 292 ? 43.576 -8.468 22.623 1.00 29.95 309 ALA A N 1
ATOM 4643 C CA . ALA A 1 292 ? 43.293 -7.447 23.607 1.00 28.52 309 ALA A CA 1
ATOM 4644 C C . ALA A 1 292 ? 43.121 -8.068 24.991 1.00 28.03 309 ALA A C 1
ATOM 4645 O O . ALA A 1 292 ? 42.966 -9.282 25.127 1.00 30.09 309 ALA A O 1
ATOM 4652 N N . CYS A 1 293 ? 43.137 -7.212 26.005 1.00 27.05 310 CYS A N 1
ATOM 4653 C CA . CYS A 1 293 ? 43.065 -7.636 27.404 1.00 27.53 310 CYS A CA 1
ATOM 4654 C C . CYS A 1 293 ? 41.959 -6.898 28.116 1.00 26.47 310 CYS A C 1
ATOM 4655 O O . CYS A 1 293 ? 41.551 -5.818 27.689 1.00 27.49 310 CYS A O 1
ATOM 4662 N N . PRO A 1 294 ? 41.485 -7.446 29.249 1.00 27.18 311 PRO A N 1
ATOM 4663 C CA . PRO A 1 294 ? 40.509 -6.731 30.055 1.00 24.90 311 PRO A CA 1
ATOM 4664 C C . PRO A 1 294 ? 41.019 -5.349 30.512 1.00 23.87 311 PRO A C 1
ATOM 4665 O O . PRO A 1 294 ? 42.235 -5.064 30.466 1.00 25.32 311 PRO A O 1
ATOM 4676 N N . THR A 1 295 ? 40.095 -4.499 30.929 1.00 24.21 312 THR A N 1
ATOM 4677 C CA . THR A 1 295 ? 40.408 -3.141 31.343 1.00 22.30 312 THR A CA 1
ATOM 4678 C C . THR A 1 295 ? 41.614 -3.126 32.283 1.00 23.99 312 THR A C 1
ATOM 4679 O O . THR A 1 295 ? 41.682 -3.902 33.229 1.00 25.36 312 THR A O 1
ATOM 4690 N N . GLY A 1 296 ? 42.570 -2.264 31.979 1.00 24.65 313 GLY A N 1
ATOM 4691 C CA . GLY A 1 296 ? 43.699 -2.015 32.873 1.00 26.70 313 GLY A CA 1
ATOM 4692 C C . GLY A 1 296 ? 44.817 -3.053 32.785 1.00 27.61 313 GLY A C 1
ATOM 4693 O O . GLY A 1 296 ? 45.853 -2.899 33.426 1.00 30.70 313 GLY A O 1
ATOM 4697 N N . VAL A 1 297 ? 44.599 -4.109 32.016 1.00 27.17 314 VAL A N 1
ATOM 4698 C CA . VAL A 1 297 ? 45.537 -5.226 31.920 1.00 28.97 314 VAL A CA 1
ATOM 4699 C C . VAL A 1 297 ? 46.450 -5.040 30.705 1.00 28.42 314 VAL A C 1
ATOM 4700 O O . VAL A 1 297 ? 45.987 -4.767 29.596 1.00 29.52 314 VAL A O 1
ATOM 4713 N N . LYS A 1 298 ? 47.746 -5.225 30.943 1.00 29.91 315 LYS A N 1
ATOM 4714 C CA . LYS A 1 298 ? 48.782 -4.967 29.944 1.00 33.12 315 LYS A CA 1
ATOM 4715 C C . LYS A 1 298 ? 48.930 -6.077 28.904 1.00 31.74 315 LYS A C 1
ATOM 4716 O O . LYS A 1 298 ? 48.970 -7.248 29.256 1.00 32.86 315 LYS A O 1
ATOM 4735 N N . LEU A 1 299 ? 48.996 -5.692 27.630 1.00 32.76 316 LEU A N 1
ATOM 4736 C CA . LEU A 1 299 ? 49.342 -6.614 26.532 1.00 34.02 316 LEU A CA 1
ATOM 4737 C C . LEU A 1 299 ? 50.851 -6.597 26.324 1.00 37.47 316 LEU A C 1
ATOM 4738 O O . LEU A 1 299 ? 51.453 -5.542 26.139 1.00 40.61 316 LEU A O 1
ATOM 4754 N N . LEU A 1 300 ? 51.476 -7.768 26.402 1.00 37.02 317 LEU A N 1
ATOM 4755 C CA . LEU A 1 300 ? 52.914 -7.881 26.211 1.00 42.47 317 LEU A CA 1
ATOM 4756 C C . LEU A 1 300 ? 53.308 -7.533 24.774 1.00 44.06 317 LEU A C 1
ATOM 4757 O O . LEU A 1 300 ? 52.442 -7.421 23.891 1.00 42.99 317 LEU A O 1
ATOM 4773 N N . GLU A 1 301 ? 54.609 -7.370 24.546 1.00 47.43 318 GLU A N 1
ATOM 4774 C CA . GLU A 1 301 ? 55.111 -6.887 23.253 1.00 52.65 318 GLU A CA 1
ATOM 4775 C C . GLU A 1 301 ? 54.853 -7.860 22.105 1.00 50.27 318 GLU A C 1
ATOM 4776 O O . GLU A 1 301 ? 54.802 -7.453 20.942 1.00 50.33 318 GLU A O 1
ATOM 4788 N N . ASN A 1 302 ? 54.664 -9.136 22.418 1.00 47.67 319 ASN A N 1
ATOM 4789 C CA . ASN A 1 302 ? 54.368 -10.103 21.373 1.00 46.77 319 ASN A CA 1
ATOM 4790 C C . ASN A 1 302 ? 52.986 -9.895 20.751 1.00 45.70 319 ASN A C 1
ATOM 4791 O O . ASN A 1 302 ? 52.680 -10.486 19.719 1.00 48.12 319 ASN A O 1
ATOM 4802 N N . GLY A 1 303 ? 52.163 -9.051 21.374 1.00 43.35 320 GLY A N 1
ATOM 4803 C CA . GLY A 1 303 ? 50.864 -8.688 20.831 1.00 42.56 320 GLY A CA 1
ATOM 4804 C C . GLY A 1 303 ? 49.802 -9.773 20.946 1.00 41.16 320 GLY A C 1
ATOM 4805 O O . GLY A 1 303 ? 48.762 -9.692 20.304 1.00 41.94 320 GLY A O 1
ATOM 4809 N N . LYS A 1 304 ? 50.063 -10.775 21.774 1.00 39.69 321 LYS A N 1
ATOM 4810 C CA . LYS A 1 304 ? 49.178 -11.919 21.931 1.00 38.28 321 LYS A CA 1
ATOM 4811 C C . LYS A 1 304 ? 48.783 -12.102 23.392 1.00 37.16 321 LYS A C 1
ATOM 4812 O O . LYS A 1 304 ? 47.617 -12.300 23.725 1.00 37.12 321 LYS A O 1
ATOM 4831 N N . THR A 1 305 ? 49.777 -12.029 24.265 1.00 37.07 322 THR A N 1
ATOM 4832 C CA . THR A 1 305 ? 49.609 -12.431 25.658 1.00 37.61 322 THR A CA 1
ATOM 4833 C C . THR A 1 305 ? 49.367 -11.266 26.620 1.00 36.38 322 THR A C 1
ATOM 4834 O O . THR A 1 305 ? 50.088 -10.268 26.585 1.00 40.59 322 THR A O 1
ATOM 4845 N N . CYS A 1 306 ? 48.370 -11.407 27.492 1.00 34.54 323 CYS A N 1
ATOM 4846 C CA . CYS A 1 306 ? 48.165 -10.442 28.576 1.00 30.98 323 CYS A CA 1
ATOM 4847 C C . CYS A 1 306 ? 48.924 -10.820 29.841 1.00 34.49 323 CYS A C 1
ATOM 4848 O O . CYS A 1 306 ? 49.216 -11.991 30.093 1.00 36.99 323 CYS A O 1
ATOM 4855 N N . LYS A 1 307 ? 49.246 -9.810 30.639 1.00 34.76 324 LYS A N 1
ATOM 4856 C CA . LYS A 1 307 ? 49.807 -10.032 31.962 1.00 41.02 324 LYS A CA 1
ATOM 4857 C C . LYS A 1 307 ? 48.728 -10.467 32.957 1.00 51.80 324 LYS A C 1
ATOM 4858 O O . LYS A 1 307 ? 47.936 -9.642 33.421 1.00 52.10 324 LYS A O 1
ATOM 4877 N N . ASP A 1 308 ? 48.705 -11.750 33.305 1.00 66.17 325 ASP A N 1
ATOM 4878 C CA . ASP A 1 308 ? 47.810 -12.228 34.362 1.00 74.94 325 ASP A CA 1
ATOM 4879 C C . ASP A 1 308 ? 48.261 -11.682 35.720 1.00 75.15 325 ASP A C 1
ATOM 4880 O O . ASP A 1 308 ? 47.934 -12.233 36.776 1.00 73.61 325 ASP A O 1
ATOM 4889 N N . GLY B 2 1 ? 9.326 19.318 22.247 1.00 59.57 1 GLY B N 1
ATOM 4890 C CA . GLY B 2 1 ? 8.063 18.815 22.755 1.00 59.30 1 GLY B CA 1
ATOM 4891 C C . GLY B 2 1 ? 8.229 18.186 24.123 1.00 56.77 1 GLY B C 1
ATOM 4892 O O . GLY B 2 1 ? 9.334 18.135 24.657 1.00 58.23 1 GLY B O 1
ATOM 4895 N N . CYS B 2 2 ? 7.130 17.705 24.693 1.00 51.02 2 CYS B N 1
ATOM 4896 C CA . CYS B 2 2 ? 7.180 17.048 25.993 1.00 47.81 2 CYS B CA 1
ATOM 4897 C C . CYS B 2 2 ? 7.869 15.699 25.892 1.00 46.55 2 CYS B C 1
ATOM 4898 O O . CYS B 2 2 ? 8.233 15.108 26.908 1.00 45.74 2 CYS B O 1
ATOM 4905 N N . GLN B 2 3 ? 8.032 15.206 24.667 1.00 45.13 3 GLN B N 1
ATOM 4906 C CA . GLN B 2 3 ? 8.694 13.928 24.456 1.00 44.45 3 GLN B CA 1
ATOM 4907 C C . GLN B 2 3 ? 10.183 14.109 24.679 1.00 39.22 3 GLN B C 1
ATOM 4908 O O . GLN B 2 3 ? 10.865 14.809 23.940 1.00 39.24 3 GLN B O 1
ATOM 4922 N N . SER B 2 4 ? 10.683 13.490 25.733 1.00 36.77 4 SER B N 1
ATOM 4923 C CA . SER B 2 4 ? 12.106 13.512 26.004 1.00 35.69 4 SER B CA 1
ATOM 4924 C C . SER B 2 4 ? 12.825 12.566 25.044 1.00 32.26 4 SER B C 1
ATOM 4925 O O . SER B 2 4 ? 12.232 11.590 24.593 1.00 31.94 4 SER B O 1
ATOM 4933 N N . ASN B 2 5 ? 14.100 12.822 24.751 1.00 28.15 5 ASN B N 1
ATOM 4934 C CA . ASN B 2 5 ? 14.879 11.821 24.015 1.00 23.87 5 ASN B CA 1
ATOM 4935 C C . ASN B 2 5 ? 15.674 10.912 24.957 1.00 25.98 5 ASN B C 1
ATOM 4936 O O . ASN B 2 5 ? 16.361 10.021 24.484 1.00 24.57 5 ASN B O 1
ATOM 4947 N N . HIS B 2 6 ? 15.591 11.131 26.279 1.00 25.73 6 HIS B N 1
ATOM 4948 C CA . HIS B 2 6 ? 16.218 10.211 27.244 1.00 26.05 6 HIS B CA 1
ATOM 4949 C C . HIS B 2 6 ? 15.334 8.982 27.400 1.00 26.06 6 HIS B C 1
ATOM 4950 O O . HIS B 2 6 ? 14.116 9.087 27.281 1.00 27.11 6 HIS B O 1
ATOM 4964 N N . ILE B 2 7 ? 15.934 7.831 27.715 1.00 23.71 7 ILE B N 1
ATOM 4965 C CA . ILE B 2 7 ? 15.168 6.619 27.919 1.00 25.51 7 ILE B CA 1
ATOM 4966 C C . ILE B 2 7 ? 14.382 6.686 29.226 1.00 24.92 7 ILE B C 1
ATOM 4967 O O . ILE B 2 7 ? 13.239 6.230 29.269 1.00 24.76 7 ILE B O 1
ATOM 4983 N N . LEU B 2 8 ? 14.964 7.291 30.263 1.00 26.30 8 LEU B N 1
ATOM 4984 C CA . LEU B 2 8 ? 14.301 7.408 31.568 1.00 25.55 8 LEU B CA 1
ATOM 4985 C C . LEU B 2 8 ? 14.015 8.852 31.954 1.00 26.76 8 LEU B C 1
ATOM 4986 O O . LEU B 2 8 ? 12.866 9.203 32.231 1.00 29.06 8 LEU B O 1
ATOM 5002 N N . LYS B 2 9 ? 15.049 9.689 31.973 1.00 26.32 9 LYS B N 1
ATOM 5003 C CA . LYS B 2 9 ? 14.916 11.056 32.468 1.00 30.45 9 LYS B CA 1
ATOM 5004 C C . LYS B 2 9 ? 13.862 11.841 31.681 1.00 30.67 9 LYS B C 1
ATOM 5005 O O . LYS B 2 9 ? 13.918 11.898 30.467 1.00 31.12 9 LYS B O 1
ATOM 5024 N N . HIS B 2 10 ? 12.903 12.434 32.392 1.00 29.78 10 HIS B N 1
ATOM 5025 C CA . HIS B 2 10 ? 11.825 13.235 31.773 1.00 32.93 10 HIS B CA 1
ATOM 5026 C C . HIS B 2 10 ? 10.966 12.413 30.817 1.00 30.04 10 HIS B C 1
ATOM 5027 O O . HIS B 2 10 ? 10.274 12.972 29.967 1.00 31.65 10 HIS B O 1
ATOM 5042 N N . ASN B 2 11 ? 11.034 11.090 30.946 1.00 27.98 11 ASN B N 1
ATOM 5043 C CA . ASN B 2 11 ? 10.306 10.172 30.060 1.00 28.76 11 ASN B CA 1
ATOM 5044 C C . ASN B 2 11 ? 9.406 9.281 30.903 1.00 28.80 11 ASN B C 1
ATOM 5045 O O . ASN B 2 11 ? 8.188 9.431 30.891 1.00 29.88 11 ASN B O 1
ATOM 5056 N N . ARG B 2 12 ? 10.005 8.371 31.662 1.00 29.00 12 ARG B N 1
ATOM 5057 C CA . ARG B 2 12 ? 9.286 7.696 32.732 1.00 30.13 12 ARG B CA 1
ATOM 5058 C C . ARG B 2 12 ? 8.905 8.729 33.783 1.00 31.50 12 ARG B C 1
ATOM 5059 O O . ARG B 2 12 ? 9.655 9.695 33.990 1.00 34.50 12 ARG B O 1
ATOM 5080 N N . CYS B 2 13 ? 7.757 8.557 34.437 1.00 31.87 13 CYS B N 1
ATOM 5081 C CA . CYS B 2 13 ? 7.351 9.495 35.490 1.00 34.49 13 CYS B CA 1
ATOM 5082 C C . CYS B 2 13 ? 6.361 8.934 36.504 1.00 37.03 13 CYS B C 1
ATOM 5083 O O . CYS B 2 13 ? 5.666 7.962 36.240 1.00 37.14 13 CYS B O 1
ATOM 5090 N N . LYS B 2 14 ? 6.310 9.587 37.666 1.00 42.34 14 LYS B N 1
ATOM 5091 C CA . LYS B 2 14 ? 5.332 9.294 38.711 1.00 50.82 14 LYS B CA 1
ATOM 5092 C C . LYS B 2 14 ? 4.412 10.494 38.969 1.00 57.39 14 LYS B C 1
ATOM 5093 O O . LYS B 2 14 ? 3.203 10.329 39.141 1.00 60.53 14 LYS B O 1
ATOM 5112 N N . GLN B 2 15 ? 4.992 11.692 39.002 1.00 58.10 15 GLN B N 1
ATOM 5113 C CA . GLN B 2 15 ? 4.237 12.937 39.192 1.00 60.71 15 GLN B CA 1
ATOM 5114 C C . GLN B 2 15 ? 4.616 13.917 38.071 1.00 58.30 15 GLN B C 1
ATOM 5115 O O . GLN B 2 15 ? 5.605 13.696 37.373 1.00 57.51 15 GLN B O 1
ATOM 5129 N N . ASP B 2 16 ? 3.838 14.983 37.878 1.00 57.48 16 ASP B N 1
ATOM 5130 C CA . ASP B 2 16 ? 4.118 15.917 36.786 1.00 55.50 16 ASP B CA 1
ATOM 5131 C C . ASP B 2 16 ? 5.512 16.525 36.922 1.00 55.81 16 ASP B C 1
ATOM 5132 O O . ASP B 2 16 ? 6.092 16.983 35.935 1.00 53.12 16 ASP B O 1
ATOM 5141 N N . SER B 2 17 ? 6.055 16.504 38.137 1.00 58.96 17 SER B N 1
ATOM 5142 C CA . SER B 2 17 ? 7.339 17.140 38.415 1.00 59.80 17 SER B CA 1
ATOM 5143 C C . SER B 2 17 ? 8.519 16.387 37.795 1.00 55.03 17 SER B C 1
ATOM 5144 O O . SER B 2 17 ? 9.591 16.968 37.592 1.00 53.55 17 SER B O 1
ATOM 5152 N N . ASP B 2 18 ? 8.329 15.100 37.503 1.00 50.13 18 ASP B N 1
ATOM 5153 C CA . ASP B 2 18 ? 9.370 14.300 36.850 1.00 47.07 18 ASP B CA 1
ATOM 5154 C C . ASP B 2 18 ? 9.512 14.671 35.379 1.00 40.44 18 ASP B C 1
ATOM 5155 O O . ASP B 2 18 ? 10.442 14.224 34.699 1.00 39.09 18 ASP B O 1
ATOM 5164 N N . CYS B 2 19 ? 8.566 15.460 34.887 1.00 38.99 19 CYS B N 1
ATOM 5165 C CA . CYS B 2 19 ? 8.532 15.837 33.485 1.00 38.70 19 CYS B CA 1
ATOM 5166 C C . CYS B 2 19 ? 9.128 17.221 33.284 1.00 43.01 19 CYS B C 1
ATOM 5167 O O . CYS B 2 19 ? 9.309 17.967 34.239 1.00 44.31 19 CYS B O 1
ATOM 5174 N N . LEU B 2 20 ? 9.458 17.542 32.038 1.00 44.48 20 LEU B N 1
ATOM 5175 C CA . LEU B 2 20 ? 9.888 18.889 31.687 1.00 48.99 20 LEU B CA 1
ATOM 5176 C C . LEU B 2 20 ? 8.803 19.887 32.076 1.00 52.18 20 LEU B C 1
ATOM 5177 O O . LEU B 2 20 ? 7.624 19.540 32.118 1.00 52.09 20 LEU B O 1
ATOM 5193 N N . ALA B 2 21 ? 9.202 21.122 32.363 1.00 56.24 21 ALA B N 1
ATOM 5194 C CA . ALA B 2 21 ? 8.261 22.152 32.797 1.00 58.18 21 ALA B CA 1
ATOM 5195 C C . ALA B 2 21 ? 7.108 22.294 31.807 1.00 55.90 21 ALA B C 1
ATOM 5196 O O . ALA B 2 21 ? 7.321 22.372 30.599 1.00 53.82 21 ALA B O 1
ATOM 5203 N N . GLY B 2 22 ? 5.886 22.308 32.328 1.00 58.44 22 GLY B N 1
ATOM 5204 C CA . GLY B 2 22 ? 4.706 22.459 31.495 1.00 61.88 22 GLY B CA 1
ATOM 5205 C C . GLY B 2 22 ? 4.228 21.171 30.850 1.00 62.50 22 GLY B C 1
ATOM 5206 O O . GLY B 2 22 ? 3.289 21.184 30.052 1.00 63.57 22 GLY B O 1
ATOM 5207 N N . CYS B 2 23 ? 4.883 20.062 31.186 1.00 59.49 23 CYS B N 1
ATOM 5208 C CA . CYS B 2 23 ? 4.468 18.746 30.707 1.00 54.21 23 CYS B CA 1
ATOM 5209 C C . CYS B 2 23 ? 3.845 17.953 31.841 1.00 49.76 23 CYS B C 1
ATOM 5210 O O . CYS B 2 23 ? 4.047 18.262 33.018 1.00 48.82 23 CYS B O 1
ATOM 5217 N N . VAL B 2 24 ? 3.094 16.923 31.473 1.00 45.85 24 VAL B N 1
ATOM 5218 C CA . VAL B 2 24 ? 2.278 16.189 32.424 1.00 44.97 24 VAL B CA 1
ATOM 5219 C C . VAL B 2 24 ? 2.670 14.720 32.424 1.00 40.33 24 VAL B C 1
ATOM 5220 O O . VAL B 2 24 ? 3.071 14.183 31.393 1.00 37.92 24 VAL B O 1
ATOM 5233 N N . CYS B 2 25 ? 2.554 14.079 33.583 1.00 41.69 25 CYS B N 1
ATOM 5234 C CA . CYS B 2 25 ? 2.747 12.641 33.682 1.00 42.69 25 CYS B CA 1
ATOM 5235 C C . CYS B 2 25 ? 1.444 11.920 33.328 1.00 44.14 25 CYS B C 1
ATOM 5236 O O . CYS B 2 25 ? 0.482 11.937 34.095 1.00 45.21 25 CYS B O 1
ATOM 5243 N N . GLY B 2 26 ? 1.426 11.298 32.155 1.00 44.73 26 GLY B N 1
ATOM 5244 C CA . GLY B 2 26 ? 0.238 10.651 31.637 1.00 44.49 26 GLY B CA 1
ATOM 5245 C C . GLY B 2 26 ? -0.104 9.364 32.358 1.00 47.16 26 GLY B C 1
ATOM 5246 O O . GLY B 2 26 ? 0.706 8.844 33.133 1.00 44.24 26 GLY B O 1
ATOM 5250 N N . PRO B 2 27 ? -1.303 8.828 32.083 1.00 52.06 27 PRO B N 1
ATOM 5251 C CA . PRO B 2 27 ? -1.876 7.693 32.816 1.00 55.20 27 PRO B CA 1
ATOM 5252 C C . PRO B 2 27 ? -1.100 6.398 32.591 1.00 56.38 27 PRO B C 1
ATOM 5253 O O . PRO B 2 27 ? -1.244 5.461 33.381 1.00 57.64 27 PRO B O 1
ATOM 5264 N N . ASN B 2 28 ? -0.285 6.356 31.539 1.00 54.10 28 ASN B N 1
ATOM 5265 C CA . ASN B 2 28 ? 0.547 5.192 31.258 1.00 50.55 28 ASN B CA 1
ATOM 5266 C C . ASN B 2 28 ? 1.895 5.269 31.978 1.00 44.04 28 ASN B C 1
ATOM 5267 O O . ASN B 2 28 ? 2.709 4.355 31.874 1.00 44.30 28 ASN B O 1
ATOM 5278 N N . GLY B 2 29 ? 2.122 6.353 32.716 1.00 38.74 29 GLY B N 1
ATOM 5279 C CA . GLY B 2 29 ? 3.375 6.534 33.432 1.00 34.61 29 GLY B CA 1
ATOM 5280 C C . GLY B 2 29 ? 4.497 7.160 32.609 1.00 31.91 29 GLY B C 1
ATOM 5281 O O . GLY B 2 29 ? 5.670 7.008 32.926 1.00 30.66 29 GLY B O 1
ATOM 5285 N N . PHE B 2 30 ? 4.138 7.868 31.544 1.00 31.46 30 PHE B N 1
ATOM 5286 C CA . PHE B 2 30 ? 5.120 8.586 30.733 1.00 30.59 30 PHE B CA 1
ATOM 5287 C C . PHE B 2 30 ? 4.735 10.056 30.552 1.00 31.63 30 PHE B C 1
ATOM 5288 O O . PHE B 2 30 ? 3.557 10.398 30.531 1.00 32.75 30 PHE B O 1
ATOM 5305 N N . CYS B 2 31 ? 5.738 10.919 30.442 1.00 32.12 31 CYS B N 1
ATOM 5306 C CA . CYS B 2 31 ? 5.522 12.351 30.262 1.00 34.50 31 CYS B CA 1
ATOM 5307 C C . CYS B 2 31 ? 4.932 12.644 28.891 1.00 34.87 31 CYS B C 1
ATOM 5308 O O . CYS B 2 31 ? 5.258 11.965 27.919 1.00 36.67 31 CYS B O 1
ATOM 5315 N N . GLY B 2 32 ? 4.091 13.659 28.803 1.00 39.24 32 GLY B N 1
ATOM 5316 C CA . GLY B 2 32 ? 3.460 13.966 27.531 1.00 42.66 32 GLY B CA 1
ATOM 5317 C C . GLY B 2 32 ? 2.702 15.270 27.521 1.00 46.34 32 GLY B C 1
ATOM 5318 O O . GLY B 2 32 ? 2.672 16.000 28.511 1.00 44.12 32 GLY B O 1
#

Sequence (339 aa):
SAPLLLYANRRDLRLVDATNGKENATIVVGGLEDAAAVDFVFSHGLIYWSDVSEEAIKRTEFNKTESVQNVVVSGLLSPDGLACDWLGEKLLYWTDSETNRRIEEVSNLDGSLRKVVLFWQELDQPRAIALDPSSSGFMMYWTDWGEVPKIERAGMDGSSRFFIIINSEIYWPNGLTLLDYEEQKLYWADAKLNFIHKSNLDGTNRQAVVKGSLPHPFALTLFEDILYWTDWSTHSILACNKYTGEGLREIHSDIFSPMDIHAFSQQRQPNATNPCGIDNGGCSHLCLMSPVKPFYQCACPTGVKLLENGKTCKDGCQSNHILKHNRCKQDSDCLAGCVCGPNGFCG

B-factor: mean 40.4, std 16.36, range [17.81, 109.13]

Nearest PDB structures (foldseek):
  3soq-assembly1_A  TM=1.002E+00  e=2.951E-62  Homo sapiens
  8ffe-assembly1_A  TM=9.919E-01  e=1.255E-59  Homo sapiens
  3v64-assembly1_C  TM=9.627E-01  e=2.345E-39  Rattus norvegicus
  8s9p-assembly1_B  TM=9.663E-01  e=3.672E-40  Homo sapiens
  3v65-assembly1_D  TM=9.647E-01  e=1.022E-38  Rattus norvegicus